Protein AF-A0A933Z924-F1 (afdb_monomer)

Sequence (298 aa):
MGTRSVAWTVVALCLSAGACGGSVNTLAGESAGTAGTGGASGAGAQAGQGNGGTAGVDGGKGGNAGTNNKDGGMAGTGGGALGGSGGVAGGSGGVAGTGGLAGSGGTPSDAAVKACASNKDCGIYAPHCDGNSGICVGCQTKADCSIYGAACDLVSGACVDCATNADCPVYTPHCDVVSHTCTMKCQSDLECALLQAVCDKAAGVCVECLSDNQCNGGFCSPTKKICVDCLSNADCPPDAPTCDPTSGVCAIQCVSNADCDPNTPHCDPVLGLCFECVANGDCGAKGFCQPDHTCGGG

Secondary structure (DSSP, 8-state):
---------------S--------------------------------------------------------------------------------------------S-----S-SSGGGS-TTS-EE-TTT--EE---SGGGGTTT-SEEETTTTEEES-SSGGGS-TTS-EEETTTTEEE---SSGGGGGGGT-EEETTTTEEES-SSGGGSSSSEE-TTT-SEES-SSGGGS-TTS-EE-TTT--EE---SSGGGS-TTS-EEETTTTEEES-SSGGGGGGG-EE-TTS-EE--

pLDDT: mean 71.29, std 23.94, range [31.56, 97.19]

Structure (mmCIF, N/CA/C/O backbone):
data_AF-A0A933Z924-F1
#
_entry.id   AF-A0A933Z924-F1
#
loop_
_atom_site.group_PDB
_atom_site.id
_atom_site.type_symbol
_atom_site.label_atom_id
_atom_site.label_alt_id
_atom_site.label_comp_id
_atom_site.label_asym_id
_atom_site.label_entity_id
_atom_site.label_seq_id
_atom_site.pdbx_PDB_ins_code
_atom_site.Cartn_x
_atom_site.Cartn_y
_atom_site.Cartn_z
_atom_site.occupancy
_atom_site.B_iso_or_equiv
_atom_site.auth_seq_id
_atom_site.auth_comp_id
_atom_site.auth_asym_id
_atom_site.auth_atom_id
_atom_site.pdbx_PDB_model_num
ATOM 1 N N . MET A 1 1 ? 41.625 -33.090 10.204 1.00 44.22 1 MET A N 1
ATOM 2 C CA . MET A 1 1 ? 40.539 -33.973 9.729 1.00 44.22 1 MET A CA 1
ATOM 3 C C . MET A 1 1 ? 39.579 -34.185 10.884 1.00 44.22 1 MET A C 1
ATOM 5 O O . MET A 1 1 ? 39.895 -34.924 11.801 1.00 44.22 1 MET A O 1
ATOM 9 N N . GLY A 1 2 ? 38.476 -33.440 10.900 1.00 39.88 2 GLY A N 1
ATOM 10 C CA . GLY A 1 2 ? 37.450 -33.522 11.936 1.00 39.88 2 GLY A CA 1
ATOM 11 C C . GLY A 1 2 ? 36.095 -33.384 11.265 1.00 39.88 2 GLY A C 1
ATOM 12 O O . GLY A 1 2 ? 35.633 -32.277 11.018 1.00 39.88 2 GLY A O 1
ATOM 13 N N . THR A 1 3 ? 35.509 -34.513 10.885 1.00 42.34 3 THR A N 1
ATOM 14 C CA . THR A 1 3 ? 34.170 -34.607 10.304 1.00 42.34 3 THR A CA 1
ATOM 15 C C . THR A 1 3 ? 33.138 -34.352 11.397 1.00 42.34 3 THR A C 1
ATOM 17 O O . THR A 1 3 ? 33.001 -35.160 12.316 1.00 42.34 3 THR A O 1
ATOM 20 N N . ARG A 1 4 ? 32.415 -33.232 11.313 1.00 43.22 4 ARG A N 1
ATOM 21 C CA . ARG A 1 4 ? 31.203 -32.993 12.103 1.00 43.22 4 ARG A CA 1
ATOM 22 C C . ARG A 1 4 ? 29.997 -33.043 11.173 1.00 43.22 4 ARG A C 1
ATOM 24 O O . ARG A 1 4 ? 29.890 -32.258 10.238 1.00 43.22 4 ARG A O 1
ATOM 31 N N . SER A 1 5 ? 29.159 -34.036 11.436 1.00 41.66 5 SER A N 1
ATOM 32 C CA . SER A 1 5 ? 27.942 -34.400 10.725 1.00 41.66 5 SER A CA 1
ATOM 33 C C . SER A 1 5 ? 26.951 -33.240 10.643 1.00 41.66 5 SER A C 1
ATOM 35 O O . SER A 1 5 ? 26.637 -32.613 11.654 1.00 41.66 5 SER A O 1
ATOM 37 N N . VAL A 1 6 ? 26.438 -32.986 9.440 1.00 42.19 6 VAL A N 1
ATOM 38 C CA . VAL A 1 6 ? 25.349 -32.038 9.183 1.00 42.19 6 VAL A CA 1
ATOM 39 C C . VAL A 1 6 ? 24.031 -32.780 9.402 1.00 42.19 6 VAL A C 1
ATOM 41 O O . VAL A 1 6 ? 23.673 -33.655 8.617 1.00 42.19 6 VAL A O 1
ATOM 44 N N . ALA A 1 7 ? 23.329 -32.465 10.488 1.00 40.09 7 ALA A N 1
ATOM 45 C CA . ALA A 1 7 ? 21.955 -32.901 10.698 1.00 40.09 7 ALA A CA 1
ATOM 46 C C . ALA A 1 7 ? 21.031 -32.001 9.863 1.00 40.09 7 ALA A C 1
ATOM 48 O O . ALA A 1 7 ? 20.856 -30.826 10.175 1.00 40.09 7 ALA A O 1
ATOM 49 N N . TRP A 1 8 ? 20.474 -32.543 8.781 1.00 35.25 8 TRP A N 1
ATOM 50 C CA . TRP A 1 8 ? 19.382 -31.910 8.046 1.00 35.25 8 TRP A CA 1
ATOM 51 C C . TRP A 1 8 ? 18.076 -32.176 8.795 1.00 35.25 8 TRP A C 1
ATOM 53 O O . TRP A 1 8 ? 17.513 -33.266 8.711 1.00 35.25 8 TRP A O 1
ATOM 63 N N . THR A 1 9 ? 17.594 -31.185 9.540 1.00 48.31 9 THR A N 1
ATOM 64 C CA . THR A 1 9 ? 16.205 -31.170 10.006 1.00 48.31 9 THR A CA 1
ATOM 65 C C . THR A 1 9 ? 15.332 -30.762 8.825 1.00 48.31 9 THR A C 1
ATOM 67 O O . THR A 1 9 ? 15.356 -29.611 8.396 1.00 48.31 9 THR A O 1
ATOM 70 N N . VAL A 1 10 ? 14.574 -31.713 8.279 1.00 44.38 10 VAL A N 1
ATOM 71 C CA . VAL A 1 10 ? 13.522 -31.437 7.296 1.00 44.38 10 VAL A CA 1
ATOM 72 C C . VAL A 1 10 ? 12.385 -30.723 8.028 1.00 44.38 10 VAL A C 1
ATOM 74 O O . VAL A 1 10 ? 11.640 -31.343 8.784 1.00 44.38 10 VAL A O 1
ATOM 77 N N . VAL A 1 11 ? 12.268 -29.410 7.836 1.00 46.47 11 VAL A N 1
ATOM 78 C CA . VAL A 1 11 ? 11.066 -28.657 8.205 1.00 46.47 11 VAL A CA 1
ATOM 79 C C . VAL A 1 11 ? 10.061 -28.849 7.074 1.00 46.47 11 VAL A C 1
ATOM 81 O O . VAL A 1 11 ? 10.262 -28.365 5.962 1.00 46.47 11 VAL A O 1
ATOM 84 N N . ALA A 1 12 ? 9.000 -29.605 7.343 1.00 43.56 12 ALA A N 1
ATOM 85 C CA . ALA A 1 12 ? 7.882 -29.758 6.426 1.00 43.56 12 ALA A CA 1
ATOM 86 C C . ALA A 1 12 ? 7.063 -28.455 6.394 1.00 43.56 12 ALA A C 1
ATOM 88 O O . ALA A 1 12 ? 6.411 -28.101 7.376 1.00 43.56 12 ALA A O 1
ATOM 89 N N . LEU A 1 13 ? 7.094 -27.751 5.261 1.00 40.06 13 LEU A N 1
ATOM 90 C CA . LEU A 1 13 ? 6.132 -26.701 4.932 1.00 40.06 13 LEU A CA 1
ATOM 91 C C . LEU A 1 13 ? 4.800 -27.368 4.549 1.00 40.06 13 LEU A C 1
ATOM 93 O O . LEU A 1 13 ? 4.709 -28.028 3.516 1.00 40.06 13 LEU A O 1
ATOM 97 N N . CYS A 1 14 ? 3.763 -27.183 5.364 1.00 37.66 14 CYS A N 1
ATOM 98 C CA . CYS A 1 14 ? 2.378 -27.353 4.927 1.00 37.66 14 CYS A CA 1
ATOM 99 C C . CYS A 1 14 ? 1.893 -26.016 4.354 1.00 37.66 14 CYS A C 1
ATOM 101 O O . CYS A 1 14 ? 1.621 -25.091 5.116 1.00 37.66 14 CYS A O 1
ATOM 103 N N . LEU A 1 15 ? 1.761 -25.920 3.029 1.00 44.97 15 LEU A N 1
ATOM 104 C CA . LEU A 1 15 ? 0.864 -24.950 2.403 1.00 44.97 15 LEU A CA 1
ATOM 105 C C . LEU A 1 15 ? -0.414 -25.660 1.944 1.00 44.97 15 LEU A C 1
ATOM 107 O O . LEU A 1 15 ? -0.364 -26.720 1.327 1.00 44.97 15 LEU A O 1
ATOM 111 N N . SER A 1 16 ? -1.535 -24.989 2.211 1.00 49.75 16 SER A N 1
ATOM 112 C CA . SER A 1 16 ? -2.889 -25.175 1.667 1.00 49.75 16 SER A CA 1
ATOM 113 C C . SER A 1 16 ? -3.685 -26.444 2.031 1.00 49.75 16 SER A C 1
ATOM 115 O O . SER A 1 16 ? -3.397 -27.557 1.614 1.00 49.75 16 SER A O 1
ATOM 117 N N . ALA A 1 17 ? -4.746 -26.182 2.803 1.00 51.12 17 ALA A N 1
ATOM 118 C CA . ALA A 1 17 ? -6.050 -26.842 2.904 1.00 51.12 17 ALA A CA 1
ATOM 119 C C . ALA A 1 17 ? -6.271 -28.187 2.176 1.00 51.12 17 ALA A C 1
ATOM 121 O O . ALA A 1 17 ? -6.407 -28.232 0.957 1.00 51.12 17 ALA A O 1
ATOM 122 N N . GLY A 1 18 ? -6.502 -29.248 2.962 1.00 47.16 18 GLY A N 1
ATOM 123 C CA . GLY A 1 18 ? -7.215 -30.444 2.498 1.00 47.16 18 GLY A CA 1
ATOM 124 C C . GLY A 1 18 ? -6.829 -31.744 3.207 1.00 47.16 18 GLY A C 1
ATOM 125 O O . GLY A 1 18 ? -6.051 -32.516 2.672 1.00 47.16 18 GLY A O 1
ATOM 126 N N . ALA A 1 19 ? -7.416 -31.995 4.383 1.00 42.09 19 ALA A N 1
ATOM 127 C CA . ALA A 1 19 ? -7.554 -33.303 5.045 1.00 42.09 19 ALA A CA 1
ATOM 128 C C . ALA A 1 19 ? -6.292 -34.185 5.235 1.00 42.09 19 ALA A C 1
ATOM 130 O O . ALA A 1 19 ? -5.962 -35.043 4.421 1.00 42.09 19 ALA A O 1
ATOM 131 N N . CYS A 1 20 ? -5.691 -34.115 6.427 1.00 38.16 20 CYS A N 1
ATOM 132 C CA . CYS A 1 20 ? -4.778 -35.145 6.932 1.00 38.16 20 CYS A CA 1
ATOM 133 C C . CYS A 1 20 ? -5.589 -36.323 7.512 1.00 38.16 20 CYS A C 1
ATOM 135 O O . CYS A 1 20 ? -5.774 -36.423 8.723 1.00 38.16 20 CYS A O 1
ATOM 137 N N . GLY A 1 21 ? -6.112 -37.200 6.655 1.00 41.78 21 GLY A N 1
ATOM 138 C CA . GLY A 1 21 ? -6.630 -38.512 7.046 1.00 41.78 21 GLY A CA 1
ATOM 139 C C . GLY A 1 21 ? -5.590 -39.579 6.727 1.00 41.78 21 GLY A C 1
ATOM 140 O O . GLY A 1 21 ? -5.385 -39.909 5.564 1.00 41.78 21 GLY A O 1
ATOM 141 N N . GLY A 1 22 ? -4.894 -40.091 7.741 1.00 40.22 22 GLY A N 1
ATOM 142 C CA . GLY A 1 22 ? -3.947 -41.186 7.553 1.00 40.22 22 GLY A CA 1
ATOM 143 C C . GLY A 1 22 ? -4.651 -42.483 7.159 1.00 40.22 22 GLY A C 1
ATOM 144 O O . GLY A 1 22 ? -5.708 -42.799 7.698 1.00 40.22 22 GLY A O 1
ATOM 145 N N . SER A 1 23 ? -4.032 -43.258 6.268 1.00 37.84 23 SER A N 1
ATOM 146 C CA . SER A 1 23 ? -4.031 -44.725 6.304 1.00 37.84 23 SER A CA 1
ATOM 147 C C . SER A 1 23 ? -2.959 -45.266 5.363 1.00 37.84 23 SER A C 1
ATOM 149 O O . SER A 1 23 ? -3.035 -45.150 4.145 1.00 37.84 23 SER A O 1
ATOM 151 N N . VAL A 1 24 ? -1.951 -45.875 5.976 1.00 43.59 24 VAL A N 1
ATOM 152 C CA . VAL A 1 24 ? -1.057 -46.846 5.355 1.00 43.59 24 VAL A CA 1
ATOM 153 C C . VAL A 1 24 ? -1.872 -48.062 4.896 1.00 43.59 24 VAL A C 1
ATOM 155 O O . VAL A 1 24 ? -2.534 -48.676 5.726 1.00 43.59 24 VAL A O 1
ATOM 158 N N . ASN A 1 25 ? -1.820 -48.445 3.613 1.00 35.22 25 ASN A N 1
ATOM 159 C CA . ASN A 1 25 ? -1.937 -49.858 3.227 1.00 35.22 25 ASN A CA 1
ATOM 160 C C . ASN A 1 25 ? -1.442 -50.137 1.790 1.00 35.22 25 ASN A C 1
ATOM 162 O O . ASN A 1 25 ? -2.045 -49.716 0.812 1.00 35.22 25 ASN A O 1
ATOM 166 N N . THR A 1 26 ? -0.309 -50.834 1.731 1.00 33.34 26 THR A N 1
ATOM 167 C CA . THR A 1 26 ? -0.011 -52.075 0.992 1.00 33.34 26 THR A CA 1
ATOM 168 C C . THR A 1 26 ? -0.495 -52.280 -0.455 1.00 33.34 26 THR A C 1
ATOM 170 O O . THR A 1 26 ? -1.679 -52.282 -0.769 1.00 33.34 26 THR A O 1
ATOM 173 N N . LEU A 1 27 ? 0.490 -52.598 -1.301 1.00 36.03 27 LEU A N 1
ATOM 174 C CA . LEU A 1 27 ? 0.399 -53.126 -2.663 1.00 36.03 27 LEU A CA 1
ATOM 175 C C . LEU A 1 27 ? -0.296 -54.504 -2.731 1.00 36.03 27 LEU A C 1
ATOM 177 O O . LEU A 1 27 ? 0.176 -55.454 -2.111 1.00 36.03 27 LEU A O 1
ATOM 181 N N . ALA A 1 28 ? -1.339 -54.611 -3.557 1.00 36.56 28 ALA A N 1
ATOM 182 C CA . ALA A 1 28 ? -1.780 -55.773 -4.353 1.00 36.56 28 ALA A CA 1
ATOM 183 C C . ALA A 1 28 ? -2.909 -55.240 -5.268 1.00 36.56 28 ALA A C 1
ATOM 185 O O . ALA A 1 28 ? -3.765 -54.504 -4.795 1.00 36.56 28 ALA A O 1
ATOM 186 N N . GLY A 1 29 ? -2.922 -55.398 -6.590 1.00 31.56 29 GLY A N 1
ATOM 187 C CA . GLY A 1 29 ? -2.875 -56.656 -7.327 1.00 31.56 29 GLY A CA 1
ATOM 188 C C . GLY A 1 29 ? -4.261 -56.901 -7.946 1.00 31.56 29 GLY A C 1
ATOM 189 O O . GLY A 1 29 ? -5.166 -57.313 -7.238 1.00 31.56 29 GLY A O 1
ATOM 190 N N . GLU A 1 30 ? -4.392 -56.574 -9.237 1.00 34.00 30 GLU A N 1
ATOM 191 C CA . GLU A 1 30 ? -5.314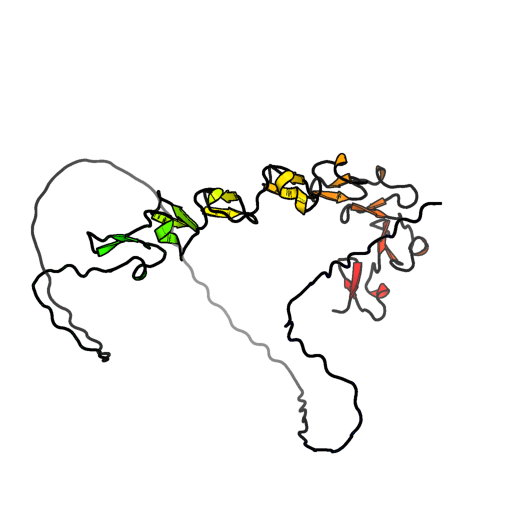 -57.122 -10.256 1.00 34.00 30 GLU A CA 1
ATOM 192 C C . GLU A 1 30 ? -6.811 -57.324 -9.929 1.00 34.00 30 GLU A C 1
ATOM 194 O O . GLU A 1 30 ? -7.183 -58.197 -9.153 1.00 34.00 30 GLU A O 1
ATOM 199 N N . SER A 1 31 ? -7.701 -56.655 -10.678 1.00 35.75 31 SER A N 1
ATOM 200 C CA . SER A 1 31 ? -8.678 -57.327 -11.569 1.00 35.75 31 SER A CA 1
ATOM 201 C C . SER A 1 31 ? -9.568 -56.327 -12.323 1.00 35.75 31 SER A C 1
ATOM 203 O O . SER A 1 31 ? -10.125 -55.387 -11.765 1.00 35.75 31 SER A O 1
ATOM 205 N N . ALA A 1 32 ? -9.670 -56.554 -13.633 1.00 37.19 32 ALA A N 1
ATOM 206 C CA . ALA A 1 32 ? -10.544 -55.867 -14.573 1.00 37.19 32 ALA A CA 1
ATOM 207 C C . ALA A 1 32 ? -11.889 -56.604 -14.724 1.00 37.19 32 ALA A C 1
ATOM 209 O O . ALA A 1 32 ? -11.947 -57.827 -14.603 1.00 37.19 32 ALA A O 1
ATOM 210 N N . GLY A 1 33 ? -12.939 -55.857 -15.081 1.00 32.66 33 GLY A N 1
ATOM 211 C CA . GLY A 1 33 ? -14.279 -56.348 -15.443 1.00 32.66 33 GLY A CA 1
ATOM 212 C C . GLY A 1 33 ? -15.361 -55.609 -14.645 1.00 32.66 33 GLY A C 1
ATOM 213 O O . GLY A 1 33 ? -15.216 -55.445 -13.446 1.00 32.66 33 GLY A O 1
ATOM 214 N N . THR A 1 34 ? -16.452 -55.081 -15.195 1.00 37.47 34 THR A N 1
ATOM 215 C CA . THR A 1 34 ? -17.103 -55.235 -16.503 1.00 37.47 34 THR A CA 1
ATOM 216 C C . THR A 1 34 ? -17.973 -54.009 -16.801 1.00 37.47 34 THR A C 1
ATOM 218 O O . THR A 1 34 ? -18.361 -53.266 -15.903 1.00 37.47 34 THR A O 1
ATOM 221 N N . ALA A 1 35 ? -18.282 -53.846 -18.086 1.00 34.53 35 ALA A N 1
ATOM 222 C CA . ALA A 1 35 ? -19.100 -52.815 -18.708 1.00 34.53 35 ALA A CA 1
ATOM 223 C C . ALA A 1 35 ? -20.510 -52.620 -18.113 1.00 34.53 35 ALA A C 1
ATOM 225 O O . ALA A 1 35 ? -21.185 -53.578 -17.743 1.00 34.53 35 ALA A O 1
ATOM 226 N N . GLY A 1 36 ? -20.983 -51.371 -18.159 1.00 35.81 36 GLY A N 1
ATOM 227 C CA . GLY A 1 36 ? -22.385 -50.986 -18.011 1.00 35.81 36 GLY A CA 1
ATOM 228 C C . GLY A 1 36 ? -22.689 -49.795 -18.921 1.00 35.81 36 GLY A C 1
ATOM 229 O O . GLY A 1 36 ? -22.132 -48.716 -18.750 1.00 35.81 36 GLY A O 1
ATOM 230 N N . THR A 1 37 ? -23.516 -50.025 -19.936 1.00 38.97 37 THR A N 1
ATOM 231 C CA . THR A 1 37 ? -23.906 -49.095 -21.005 1.00 38.97 37 THR A CA 1
ATOM 232 C C . THR A 1 37 ? -25.100 -48.213 -20.625 1.00 38.97 37 THR A C 1
ATOM 234 O O . THR A 1 37 ? -26.090 -48.722 -20.108 1.00 38.97 37 THR A O 1
ATOM 237 N N . GLY A 1 38 ? -25.057 -46.937 -21.020 1.00 37.06 38 GLY A N 1
ATOM 238 C CA . GLY A 1 38 ? -26.204 -46.021 -21.147 1.00 37.06 38 GLY A CA 1
ATOM 239 C C . GLY A 1 38 ? -25.692 -44.576 -21.230 1.00 37.06 38 GLY A C 1
ATOM 240 O O . GLY A 1 38 ? -24.983 -44.149 -20.336 1.00 37.06 38 GLY A O 1
ATOM 241 N N . GLY A 1 39 ? -25.888 -43.758 -22.265 1.00 33.72 39 GLY A N 1
ATOM 242 C CA . GLY A 1 39 ? -26.877 -43.756 -23.336 1.00 33.72 39 GLY A CA 1
ATOM 243 C C . GLY A 1 39 ? -27.828 -42.570 -23.148 1.00 33.72 39 GLY A C 1
ATOM 244 O O . GLY A 1 39 ? -28.904 -42.763 -22.600 1.00 33.72 39 GLY A O 1
ATOM 245 N N . ALA A 1 40 ? -27.446 -41.364 -23.591 1.00 41.56 40 ALA A N 1
ATOM 246 C CA . ALA A 1 40 ? -28.383 -40.282 -23.919 1.00 41.56 40 ALA A CA 1
ATOM 247 C C . ALA A 1 40 ? -27.728 -39.266 -24.870 1.00 41.56 40 ALA A C 1
ATOM 249 O O . ALA A 1 40 ? -26.723 -38.633 -24.551 1.00 41.56 40 ALA A O 1
ATOM 250 N N . SER A 1 41 ? -28.311 -39.172 -26.060 1.00 40.81 41 SER A N 1
ATOM 251 C CA . SER A 1 41 ? -27.888 -38.380 -27.210 1.00 40.81 41 SER A CA 1
ATOM 252 C C . SER A 1 41 ? -28.260 -36.902 -27.064 1.00 40.81 41 SER A C 1
ATOM 254 O O . SER A 1 41 ? -29.384 -36.580 -26.686 1.00 40.81 41 SER A O 1
ATOM 256 N N . GLY A 1 42 ? -27.343 -36.009 -27.445 1.00 35.78 42 GLY A N 1
ATOM 257 C CA . GLY A 1 42 ? -27.635 -34.603 -27.719 1.00 35.78 42 GLY A CA 1
ATOM 258 C C . GLY A 1 42 ? -28.153 -34.429 -29.148 1.00 35.78 42 GLY A C 1
ATOM 259 O O . GLY A 1 42 ? -27.526 -34.898 -30.096 1.00 35.78 42 GLY A O 1
ATOM 260 N N . ALA A 1 43 ? -29.292 -33.757 -29.300 1.00 41.84 43 ALA A N 1
ATOM 261 C CA . ALA A 1 43 ? -29.804 -33.293 -30.583 1.00 41.84 43 ALA A CA 1
ATOM 262 C C . ALA A 1 43 ? -29.710 -31.765 -30.625 1.00 41.84 43 ALA A C 1
ATOM 264 O O . ALA A 1 43 ? -30.328 -31.072 -29.818 1.00 41.84 43 ALA A O 1
ATOM 265 N N . GLY A 1 44 ? -28.907 -31.259 -31.561 1.00 35.28 44 GLY A N 1
ATOM 266 C CA . GLY A 1 44 ? -28.909 -29.858 -31.953 1.00 35.28 44 GLY A CA 1
ATOM 267 C C . GLY A 1 44 ? -30.117 -29.532 -32.830 1.00 35.28 44 GLY A C 1
ATOM 268 O O . GLY A 1 44 ? -30.624 -30.387 -33.556 1.00 35.28 44 GLY A O 1
ATOM 269 N N . ALA A 1 45 ? -30.543 -28.273 -32.790 1.00 39.41 45 ALA A N 1
ATOM 270 C CA . ALA A 1 45 ? -31.445 -27.698 -33.775 1.00 39.41 45 ALA A CA 1
ATOM 271 C C . ALA A 1 45 ? -30.969 -26.282 -34.121 1.00 39.41 45 ALA A C 1
ATOM 273 O O . ALA A 1 45 ? -30.873 -25.410 -33.260 1.00 39.41 45 ALA A O 1
ATOM 274 N N . GLN A 1 46 ? -30.641 -26.095 -35.399 1.00 41.62 46 GLN A N 1
ATOM 275 C CA . GLN A 1 46 ? -30.422 -24.810 -36.056 1.00 41.62 46 GLN A CA 1
ATOM 276 C C . GLN A 1 46 ? -31.766 -24.150 -36.405 1.00 41.62 46 GLN A C 1
ATOM 278 O O . GLN A 1 46 ? -32.677 -24.833 -36.864 1.00 41.62 46 GLN A O 1
ATOM 283 N N . ALA A 1 47 ? -31.825 -22.820 -36.316 1.00 38.56 47 ALA A N 1
ATOM 284 C CA . ALA A 1 47 ? -32.588 -21.906 -37.182 1.00 38.56 47 ALA A CA 1
ATOM 285 C C . ALA A 1 47 ? -32.053 -20.482 -36.893 1.00 38.56 47 ALA A C 1
ATOM 287 O O . ALA A 1 47 ? -31.852 -20.150 -35.734 1.00 38.56 47 ALA A O 1
ATOM 288 N N . GLY A 1 48 ? -31.707 -19.586 -37.819 1.00 36.03 48 GLY A N 1
ATOM 289 C CA . GLY A 1 48 ? -32.015 -19.487 -39.239 1.00 36.03 48 GLY A CA 1
ATOM 290 C C . GLY A 1 48 ? -32.994 -18.334 -39.506 1.00 36.03 48 GLY A C 1
ATOM 291 O O . GLY A 1 48 ? -34.188 -18.579 -39.460 1.00 36.03 48 GLY A O 1
ATOM 292 N N . GLN A 1 49 ? -32.451 -17.153 -39.875 1.00 40.06 49 GLN A N 1
ATOM 293 C CA . GLN A 1 49 ? -33.085 -16.024 -40.614 1.00 40.06 49 GLN A CA 1
ATOM 294 C C . GLN A 1 49 ? -34.144 -15.197 -39.835 1.00 40.06 49 GLN A C 1
ATOM 296 O O . GLN A 1 49 ? -34.882 -15.744 -39.035 1.00 40.06 49 GLN A O 1
ATOM 301 N N . GLY A 1 50 ? -34.338 -13.880 -39.979 1.00 34.88 50 GLY A N 1
ATOM 302 C CA . GLY A 1 50 ? -33.812 -12.820 -40.844 1.00 34.88 50 GLY A CA 1
ATOM 303 C C . GLY A 1 50 ? -34.799 -11.621 -40.851 1.00 34.88 50 GLY A C 1
ATOM 304 O O . GLY A 1 50 ? -36.001 -11.829 -40.747 1.00 34.88 50 GLY A O 1
ATOM 305 N N . ASN A 1 51 ? -34.263 -10.402 -41.025 1.00 39.81 51 ASN A N 1
ATOM 306 C CA . ASN A 1 51 ? -34.867 -9.136 -41.511 1.00 39.81 51 ASN A CA 1
ATOM 307 C C . ASN A 1 51 ? -35.883 -8.301 -40.683 1.00 39.81 51 ASN A C 1
ATOM 309 O O . ASN A 1 51 ? -37.039 -8.663 -40.526 1.00 39.81 51 ASN A O 1
ATOM 313 N N . GLY A 1 52 ? -35.460 -7.063 -40.362 1.00 35.91 52 GLY A N 1
ATOM 314 C CA . GLY A 1 52 ? -35.925 -5.819 -41.015 1.00 35.91 52 GLY A CA 1
ATOM 315 C C . GLY A 1 52 ? -37.277 -5.198 -40.617 1.00 35.91 52 GLY A C 1
ATOM 316 O O . GLY A 1 52 ? -38.327 -5.750 -40.917 1.00 35.91 52 GLY A O 1
ATOM 317 N N . GLY A 1 53 ? -37.253 -3.960 -40.096 1.00 35.50 53 GLY A N 1
ATOM 318 C CA . GLY A 1 53 ? -38.435 -3.085 -40.037 1.00 35.50 53 GLY A CA 1
ATOM 319 C C . GLY A 1 53 ? -38.238 -1.792 -39.232 1.00 35.50 53 GLY A C 1
ATOM 320 O O . GLY A 1 53 ? -38.078 -1.832 -38.018 1.00 35.50 53 GLY A O 1
ATOM 321 N N . THR A 1 54 ? -38.268 -0.645 -39.915 1.00 46.19 54 THR A N 1
ATOM 322 C CA . THR A 1 54 ? -38.240 0.731 -39.379 1.00 46.19 54 THR A CA 1
ATOM 323 C C . THR A 1 54 ? -39.651 1.313 -39.205 1.00 46.19 54 THR A C 1
ATOM 325 O O . THR A 1 54 ? -40.435 1.232 -40.146 1.00 46.19 54 THR A O 1
ATOM 328 N N . ALA A 1 55 ? -39.928 1.972 -38.073 1.00 38.44 55 ALA A N 1
ATOM 329 C CA . ALA A 1 55 ? -40.907 3.061 -37.835 1.00 38.44 55 ALA A CA 1
ATOM 330 C C . ALA A 1 55 ? -40.758 3.454 -36.342 1.00 38.44 55 ALA A C 1
ATOM 332 O O . ALA A 1 55 ? -40.618 2.563 -35.516 1.00 38.44 55 ALA A O 1
ATOM 333 N N . GLY A 1 56 ? -40.668 4.700 -35.870 1.00 34.16 56 GLY A N 1
ATOM 334 C CA . GLY A 1 56 ? -41.297 5.949 -36.289 1.00 34.16 56 GLY A CA 1
ATOM 335 C C . GLY A 1 56 ? -42.317 6.352 -35.212 1.00 34.16 56 GLY A C 1
ATOM 336 O O . GLY A 1 56 ? -43.418 5.819 -35.234 1.00 34.16 56 GLY A O 1
ATOM 337 N N . VAL A 1 57 ? -41.963 7.254 -34.281 1.00 43.12 57 VAL A N 1
ATOM 338 C CA . VAL A 1 57 ? -42.925 7.976 -33.418 1.00 43.12 57 VAL A CA 1
ATOM 339 C C . VAL A 1 57 ? -42.453 9.414 -33.136 1.00 43.12 57 VAL A C 1
ATOM 341 O O . VAL A 1 57 ? -41.372 9.631 -32.588 1.00 43.12 57 VAL A O 1
ATOM 344 N N . ASP A 1 5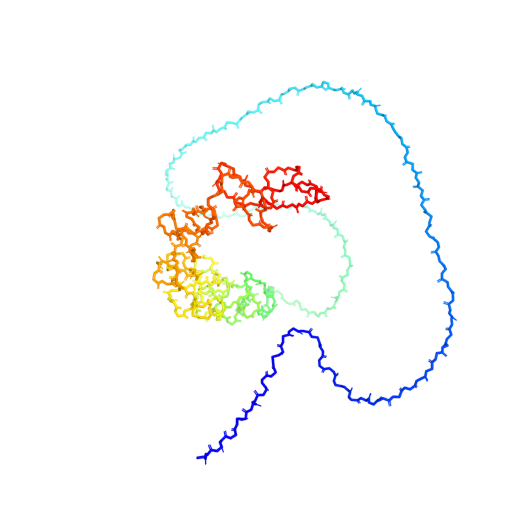8 ? -43.286 10.386 -33.523 1.00 41.22 58 ASP A N 1
ATOM 345 C CA . ASP A 1 58 ? -43.366 11.753 -32.974 1.00 41.22 58 ASP A CA 1
ATOM 346 C C . ASP A 1 58 ? -43.626 11.674 -31.447 1.00 41.22 58 ASP A C 1
ATOM 348 O O . ASP A 1 58 ? -44.225 10.710 -30.980 1.00 41.22 58 ASP A O 1
ATOM 352 N N . GLY A 1 59 ? -43.188 12.560 -30.546 1.00 37.66 59 GLY A N 1
ATOM 353 C CA . GLY A 1 59 ? -43.270 14.020 -30.520 1.00 37.66 59 GLY A CA 1
ATOM 354 C C . GLY A 1 59 ? -44.086 14.439 -29.277 1.00 37.66 59 GLY A C 1
ATOM 355 O O . GLY A 1 59 ? -45.241 14.049 -29.144 1.00 37.66 59 GLY A O 1
ATOM 356 N N . GLY A 1 60 ? -43.515 15.225 -28.351 1.00 37.69 60 GLY A N 1
ATOM 357 C CA . GLY A 1 60 ? -44.261 15.766 -27.200 1.00 37.69 60 GLY A CA 1
ATOM 358 C C . GLY A 1 60 ? -43.417 16.554 -26.187 1.00 37.69 60 GLY A C 1
ATOM 359 O O . GLY A 1 60 ? -42.632 15.974 -25.447 1.00 37.69 60 GLY A O 1
ATOM 360 N N . LYS A 1 61 ? -43.587 17.885 -26.162 1.00 42.69 61 LYS A N 1
ATOM 361 C CA . LYS A 1 61 ? -42.969 18.862 -25.239 1.00 42.69 61 LYS A CA 1
ATOM 362 C C . LYS A 1 61 ? -43.832 19.128 -23.990 1.00 42.69 61 LYS A C 1
ATOM 364 O O . LYS A 1 61 ? -45.053 19.097 -24.081 1.00 42.69 61 LYS A O 1
ATOM 369 N N . GLY A 1 62 ? -43.178 19.598 -22.918 1.00 36.56 62 GLY A N 1
ATOM 370 C CA . GLY A 1 62 ? -43.731 20.394 -21.798 1.00 36.56 62 GLY A CA 1
ATOM 371 C C . GLY A 1 62 ? -43.047 20.012 -20.474 1.00 36.56 62 GLY A C 1
ATOM 372 O O . GLY A 1 62 ? -42.916 18.830 -20.212 1.00 36.56 62 GLY A O 1
ATOM 373 N N . GLY A 1 63 ? -42.525 20.874 -19.596 1.00 39.72 63 GLY A N 1
ATOM 374 C CA . GLY A 1 63 ? -42.631 22.322 -19.406 1.00 39.72 63 GLY A CA 1
ATOM 375 C C . GLY A 1 63 ? -42.909 22.625 -17.918 1.00 39.72 63 GLY A C 1
ATOM 376 O O . GLY A 1 63 ? -43.861 22.080 -17.377 1.00 39.72 63 GLY A O 1
ATOM 377 N N . ASN A 1 64 ? -42.112 23.533 -17.330 1.00 45.75 64 ASN A N 1
ATOM 378 C CA . ASN A 1 64 ? -42.171 24.187 -15.996 1.00 45.75 64 ASN A CA 1
ATOM 379 C C . ASN A 1 64 ? -41.599 23.417 -14.782 1.00 45.75 64 ASN A C 1
ATOM 381 O O . ASN A 1 64 ? -41.970 22.278 -14.548 1.00 45.75 64 ASN A O 1
ATOM 385 N N . ALA A 1 65 ? -40.614 23.907 -14.010 1.00 40.81 65 ALA A N 1
ATOM 386 C CA . ALA A 1 65 ? -40.283 25.224 -13.409 1.00 40.81 65 ALA A CA 1
ATOM 387 C C . ALA A 1 65 ? -40.916 25.460 -12.017 1.00 40.81 65 ALA A C 1
ATOM 389 O O . ALA A 1 65 ? -42.129 25.375 -11.863 1.00 40.81 65 ALA A O 1
ATOM 390 N N . GLY A 1 66 ? -40.068 25.813 -11.037 1.00 40.69 66 GLY A N 1
ATOM 391 C CA . GLY A 1 66 ? -40.418 26.234 -9.667 1.00 40.69 66 GLY A CA 1
ATOM 392 C C . GLY A 1 66 ? -39.205 26.112 -8.723 1.00 40.69 66 GLY A C 1
ATOM 393 O O . GLY A 1 66 ? -38.994 25.055 -8.149 1.00 40.69 66 GLY A O 1
ATOM 394 N N . THR A 1 67 ? -38.188 26.975 -8.829 1.00 43.59 67 THR A N 1
ATOM 395 C CA . THR A 1 67 ? -37.947 28.245 -8.094 1.00 43.59 67 THR A CA 1
ATOM 396 C C . THR A 1 67 ? -37.571 28.104 -6.613 1.00 43.59 67 THR A C 1
ATOM 398 O O . THR A 1 67 ? -38.395 27.777 -5.766 1.00 43.59 67 THR A O 1
ATOM 401 N N . ASN A 1 68 ? -36.319 28.476 -6.337 1.00 49.59 68 ASN A N 1
ATOM 402 C CA . ASN A 1 68 ? -35.741 28.832 -5.040 1.00 49.59 68 ASN A CA 1
ATOM 403 C C . ASN A 1 68 ? -36.384 30.116 -4.480 1.00 49.59 68 ASN A C 1
ATOM 405 O O . ASN A 1 68 ? -36.666 31.006 -5.279 1.00 49.59 68 ASN A O 1
ATOM 409 N N . ASN A 1 69 ? -36.448 30.295 -3.151 1.00 45.19 69 ASN A N 1
ATOM 410 C CA . ASN A 1 69 ? -35.945 31.528 -2.526 1.00 45.19 69 ASN A CA 1
ATOM 411 C C . ASN A 1 69 ? -35.736 31.411 -1.005 1.00 45.19 69 ASN A C 1
ATOM 413 O O . ASN A 1 69 ? -36.362 30.596 -0.332 1.00 45.19 69 ASN A O 1
ATOM 417 N N . LYS A 1 70 ? -34.825 32.257 -0.519 1.00 44.84 70 LYS A N 1
ATOM 418 C CA . LYS A 1 70 ? -34.315 32.397 0.844 1.00 44.84 70 LYS A CA 1
ATOM 419 C C . LYS A 1 70 ? -35.070 33.456 1.678 1.00 44.84 70 LYS A C 1
ATOM 421 O O . LYS A 1 70 ? -35.845 34.238 1.135 1.00 44.84 70 LYS A O 1
ATOM 426 N N . ASP A 1 71 ? -34.659 33.506 2.950 1.00 39.34 71 ASP A N 1
ATOM 427 C CA . ASP A 1 71 ? -34.447 34.681 3.824 1.00 39.34 71 ASP A CA 1
ATOM 428 C C . ASP A 1 71 ? -35.454 35.005 4.947 1.00 39.34 71 ASP A C 1
ATOM 430 O O . ASP A 1 71 ? -36.654 35.131 4.736 1.00 39.34 71 ASP A O 1
ATOM 434 N N . GLY A 1 72 ? -34.856 35.261 6.129 1.00 36.47 72 GLY A N 1
ATOM 435 C CA . GLY A 1 72 ? -35.351 36.077 7.255 1.00 36.47 72 GLY A CA 1
ATOM 436 C C . GLY A 1 72 ? -36.268 35.340 8.240 1.00 36.47 72 GLY A C 1
ATOM 437 O O . GLY A 1 72 ? -37.315 34.857 7.853 1.00 36.47 72 GLY A O 1
ATOM 438 N N . GLY A 1 73 ? -35.987 35.173 9.536 1.00 32.53 73 GLY A N 1
ATOM 439 C CA . GLY A 1 73 ? -35.236 36.001 10.477 1.00 32.53 73 GLY A CA 1
ATOM 440 C C . GLY A 1 73 ? -36.206 36.829 11.329 1.00 32.53 73 GLY A C 1
ATOM 441 O O . GLY A 1 73 ? -36.775 37.770 10.796 1.00 32.53 73 GLY A O 1
ATOM 442 N N . MET A 1 74 ? -36.381 36.496 12.620 1.00 42.75 74 MET A N 1
ATOM 443 C CA . MET A 1 74 ? -36.367 37.428 13.770 1.00 42.75 74 MET A CA 1
ATOM 444 C C . MET A 1 74 ? -36.785 36.774 15.099 1.00 42.75 74 MET A C 1
ATOM 446 O O . MET A 1 74 ? -37.573 35.839 15.164 1.00 42.75 74 MET A O 1
ATOM 450 N N . ALA A 1 75 ? -36.158 37.316 16.142 1.00 36.91 75 ALA A N 1
ATOM 451 C CA . ALA A 1 75 ? -36.199 37.010 17.563 1.00 36.91 75 ALA A CA 1
ATOM 452 C C . ALA A 1 75 ? -37.576 37.136 18.244 1.00 36.91 75 ALA A C 1
ATOM 454 O O . ALA A 1 75 ? -38.449 37.848 17.760 1.00 36.91 75 ALA A O 1
ATOM 455 N N . GLY A 1 76 ? -37.675 36.595 19.468 1.00 35.09 76 GLY A N 1
ATOM 456 C CA . GLY A 1 76 ? -38.507 37.211 20.511 1.00 35.09 76 GLY A CA 1
ATOM 457 C C . GLY A 1 76 ? -39.221 36.265 21.478 1.00 35.09 76 GLY A C 1
ATOM 458 O O . GLY A 1 76 ? -40.332 35.844 21.207 1.00 35.09 76 GLY A O 1
ATOM 459 N N . THR A 1 77 ? -38.582 36.027 22.629 1.00 37.91 77 THR A N 1
ATOM 460 C CA . THR A 1 77 ? -39.141 36.026 24.003 1.00 37.91 77 THR A CA 1
ATOM 461 C C . THR A 1 77 ? -40.486 35.354 24.334 1.00 37.91 77 THR A C 1
ATOM 463 O O . THR A 1 77 ? -41.534 35.773 23.862 1.00 37.91 77 THR A O 1
ATOM 466 N N . GLY A 1 78 ? -40.463 34.553 25.410 1.00 34.44 78 GLY A N 1
ATOM 467 C CA . GLY A 1 78 ? -41.402 34.756 26.524 1.00 34.44 78 GLY A CA 1
ATOM 468 C C . GLY A 1 78 ? -42.414 33.642 26.805 1.00 34.44 78 GLY A C 1
ATOM 469 O O . GLY A 1 78 ? -43.426 33.535 26.135 1.00 34.44 78 GLY A O 1
ATOM 470 N N . GLY A 1 79 ? -42.106 32.880 27.860 1.00 34.47 79 GLY A N 1
ATOM 471 C CA . GLY A 1 79 ? -42.968 32.307 28.908 1.00 34.47 79 GLY A CA 1
ATOM 472 C C . GLY A 1 79 ? -44.481 32.121 28.724 1.00 34.47 79 GLY A C 1
ATOM 473 O O . GLY A 1 79 ? -45.204 33.032 28.347 1.00 34.47 79 GLY A O 1
ATOM 474 N N . GLY A 1 80 ? -44.977 30.989 29.234 1.00 34.50 80 GLY A N 1
ATOM 475 C CA . GLY A 1 80 ? -46.372 30.862 29.664 1.00 34.50 80 GLY A CA 1
ATOM 476 C C . GLY A 1 80 ? -46.886 29.429 29.653 1.00 34.50 80 GLY A C 1
ATOM 477 O O . GLY A 1 80 ? -47.012 28.825 28.600 1.00 34.50 80 GLY A O 1
ATOM 478 N N . ALA A 1 81 ? -47.159 28.901 30.843 1.00 39.81 81 ALA A N 1
ATOM 479 C CA . ALA A 1 81 ? -47.726 27.584 31.106 1.00 39.81 81 ALA A CA 1
ATOM 480 C C . ALA A 1 81 ? -49.234 27.484 30.766 1.00 39.81 81 ALA A C 1
ATOM 482 O O . ALA A 1 81 ? -49.842 28.464 30.342 1.00 39.81 81 ALA A O 1
ATOM 483 N N . LEU A 1 82 ? -49.817 26.324 31.128 1.00 41.78 82 LEU A N 1
ATOM 484 C CA . LEU A 1 82 ? -51.228 25.878 31.062 1.00 41.78 82 LEU A CA 1
ATOM 485 C C . LEU A 1 82 ? -51.547 25.192 29.713 1.00 41.78 82 LEU A C 1
ATOM 487 O O . LEU A 1 82 ? -51.384 25.790 28.665 1.00 41.78 82 LEU A O 1
ATOM 491 N N . GLY A 1 83 ? -51.921 23.914 29.610 1.00 34.97 83 GLY A N 1
ATOM 492 C CA . GLY A 1 83 ? -52.777 23.096 30.466 1.00 34.97 83 GLY A CA 1
ATOM 493 C C . GLY A 1 83 ? -54.118 22.893 29.745 1.00 34.97 83 GLY A C 1
ATOM 494 O O . GLY A 1 83 ? -54.814 23.873 29.514 1.00 34.97 83 GLY A O 1
ATOM 495 N N . GLY A 1 84 ? -54.492 21.650 29.408 1.00 35.59 84 GLY A N 1
ATOM 496 C CA . GLY A 1 84 ? -55.882 21.316 29.051 1.00 35.59 84 GLY A CA 1
ATOM 497 C C . GLY A 1 84 ? -56.105 20.471 27.791 1.00 35.59 84 GLY A C 1
ATOM 498 O O . GLY A 1 84 ? -56.107 20.967 26.674 1.00 35.59 84 GLY A O 1
ATOM 499 N N . SER A 1 85 ? -56.358 19.192 28.051 1.00 49.50 85 SER A N 1
ATOM 500 C CA . SER A 1 85 ? -57.111 18.150 27.339 1.00 49.50 85 SER A CA 1
ATOM 501 C C . SER A 1 85 ? -58.035 18.534 26.168 1.00 49.50 85 SER A C 1
ATOM 503 O O . SER A 1 85 ? -58.870 19.427 26.280 1.00 49.50 85 SER A O 1
ATOM 505 N N . GLY A 1 86 ? -58.036 17.690 25.130 1.00 39.78 86 GLY A N 1
ATOM 506 C CA . GLY A 1 86 ? -59.112 17.592 24.138 1.00 39.78 86 GLY A CA 1
ATOM 507 C C . GLY A 1 86 ? -58.970 16.320 23.301 1.00 39.78 86 GLY A C 1
ATOM 508 O O . GLY A 1 86 ? -58.096 16.239 22.445 1.00 39.78 86 GLY A O 1
ATOM 509 N N . GLY A 1 87 ? -59.783 15.304 23.596 1.00 39.00 87 GLY A N 1
ATOM 510 C CA . GLY A 1 87 ? -59.789 14.029 22.882 1.00 39.00 87 GLY A CA 1
ATOM 511 C C . GLY A 1 87 ? -60.494 14.094 21.528 1.00 39.00 87 GLY A C 1
ATOM 512 O O . GLY A 1 87 ? -61.384 14.915 21.319 1.00 39.00 87 GLY A O 1
ATOM 513 N N . VAL A 1 88 ? -60.150 13.154 20.648 1.00 48.16 88 VAL A N 1
ATOM 514 C CA . VAL A 1 88 ? -61.017 12.707 19.555 1.00 48.16 88 VAL A CA 1
ATOM 515 C C . VAL A 1 88 ? -60.999 11.184 19.493 1.00 48.16 88 VAL A C 1
ATOM 517 O O . VAL A 1 88 ? -59.952 10.542 19.526 1.00 48.16 88 VAL A O 1
ATOM 520 N N . ALA A 1 89 ? -62.202 10.626 19.467 1.00 41.91 89 ALA A N 1
ATOM 521 C CA . ALA A 1 89 ? -62.485 9.220 19.270 1.00 41.91 89 ALA A CA 1
ATOM 522 C C . ALA A 1 89 ? -62.612 8.898 17.773 1.00 41.91 89 ALA A C 1
ATOM 524 O O . ALA A 1 89 ? -63.069 9.737 16.999 1.00 41.91 89 ALA A O 1
ATOM 525 N N . GLY A 1 90 ? -62.340 7.638 17.420 1.00 37.94 90 GLY A N 1
ATOM 526 C CA . GLY A 1 90 ? -62.958 6.969 16.272 1.00 37.94 90 GLY A CA 1
ATOM 527 C C . GLY A 1 90 ? -61.987 6.475 15.200 1.00 37.94 90 GLY A C 1
ATOM 528 O O . GLY A 1 90 ? -61.295 7.267 14.575 1.00 37.94 90 GLY A O 1
ATOM 529 N N . GLY A 1 91 ? -62.005 5.163 14.937 1.00 39.19 91 GLY A N 1
ATOM 530 C CA . GLY A 1 91 ? -61.417 4.594 13.721 1.00 39.19 91 GLY A CA 1
ATOM 531 C C . GLY A 1 91 ? -60.975 3.139 13.835 1.00 39.19 91 GLY A C 1
ATOM 532 O O . GLY A 1 91 ? -59.787 2.857 13.902 1.00 39.19 91 GLY A O 1
ATOM 533 N N . SER A 1 92 ? -61.931 2.215 13.862 1.00 50.56 92 SER A N 1
ATOM 534 C CA . SER A 1 92 ? -61.722 0.765 13.775 1.00 50.56 92 SER A CA 1
ATOM 535 C C . SER A 1 92 ? -61.293 0.331 12.365 1.00 50.56 92 SER A C 1
ATOM 537 O O . SER A 1 92 ? -61.827 0.836 11.383 1.00 50.56 92 SER A O 1
ATOM 539 N N . GLY A 1 93 ? -60.418 -0.674 12.261 1.00 41.09 93 GLY A N 1
ATOM 540 C CA . GLY A 1 93 ? -60.105 -1.353 10.998 1.00 41.09 93 GLY A CA 1
ATOM 541 C C . GLY A 1 93 ? -59.072 -2.459 11.195 1.00 41.09 93 GLY A C 1
ATOM 542 O O . GLY A 1 93 ? -57.876 -2.207 11.126 1.00 41.09 93 GLY A O 1
ATOM 543 N N . GLY A 1 94 ? -59.535 -3.669 11.516 1.00 41.47 94 GLY A N 1
ATOM 544 C CA . GLY A 1 94 ? -58.679 -4.826 11.766 1.00 41.47 94 GLY A CA 1
ATOM 545 C C . GLY A 1 94 ? -58.202 -5.530 10.496 1.00 41.47 94 GLY A C 1
ATOM 546 O O . GLY A 1 94 ? -58.871 -5.499 9.467 1.00 41.47 94 GLY A O 1
ATOM 547 N N . VAL A 1 95 ? -57.096 -6.262 10.627 1.00 47.88 95 VAL A N 1
ATOM 548 C CA . VAL A 1 95 ? -56.856 -7.498 9.875 1.00 47.88 95 VAL A CA 1
ATOM 549 C C . VAL A 1 95 ? -56.390 -8.577 10.845 1.00 47.88 95 VAL A C 1
ATOM 551 O O . VAL A 1 95 ? -55.470 -8.389 11.637 1.00 47.88 95 VAL A O 1
ATOM 554 N N . ALA A 1 96 ? -57.112 -9.692 10.810 1.00 44.03 96 ALA A N 1
ATOM 555 C CA . ALA A 1 96 ? -56.851 -10.896 11.570 1.00 44.03 96 ALA A CA 1
ATOM 556 C C . ALA A 1 96 ? -55.707 -11.696 10.931 1.00 44.03 96 ALA A C 1
ATOM 558 O O . ALA A 1 96 ? -55.687 -11.903 9.720 1.00 44.03 96 ALA A O 1
ATOM 559 N N . GLY A 1 97 ? -54.805 -12.200 11.769 1.00 41.88 97 GLY A N 1
ATOM 560 C CA . GLY A 1 97 ? -53.825 -13.228 11.437 1.00 41.88 97 GLY A CA 1
ATOM 561 C C . GLY A 1 97 ? -53.540 -14.036 12.696 1.00 41.88 97 GLY A C 1
ATOM 562 O O . GLY A 1 97 ? -52.865 -13.570 13.605 1.00 41.88 97 GLY A O 1
ATOM 563 N N . THR A 1 98 ? -54.164 -15.205 12.789 1.00 57.28 98 THR A N 1
ATOM 564 C CA . THR A 1 98 ? -54.187 -16.099 13.951 1.00 57.28 98 THR A CA 1
ATOM 565 C C . THR A 1 98 ? -52.936 -16.970 14.055 1.00 57.28 98 THR A C 1
ATOM 567 O O . THR A 1 98 ? -52.570 -17.632 13.088 1.00 57.28 98 THR A O 1
ATOM 570 N N . GLY A 1 99 ? -52.385 -17.061 15.268 1.00 40.97 99 GLY A N 1
ATOM 571 C CA . GLY A 1 99 ? -51.421 -18.074 15.714 1.00 40.97 99 GLY A CA 1
ATOM 572 C C . GLY A 1 99 ? -50.509 -17.476 16.792 1.00 40.97 99 GLY A C 1
ATOM 573 O O . GLY A 1 99 ? -49.640 -16.687 16.472 1.00 40.97 99 GLY A O 1
ATOM 574 N N . GLY A 1 100 ? -50.652 -17.698 18.096 1.00 40.94 100 GLY A N 1
ATOM 575 C CA . GLY A 1 100 ? -51.302 -18.788 18.808 1.00 40.94 100 GLY A CA 1
ATOM 576 C C . GLY A 1 100 ? -50.263 -19.592 19.586 1.00 40.94 100 GLY A C 1
ATOM 577 O O . GLY A 1 100 ? -50.050 -20.747 19.253 1.00 40.94 100 GLY A O 1
ATOM 578 N N . LEU A 1 101 ? -49.650 -19.001 20.620 1.00 45.84 101 LEU A N 1
ATOM 579 C CA . LEU A 1 101 ? -49.121 -19.738 21.774 1.00 45.84 101 LEU A CA 1
ATOM 580 C C . LEU A 1 101 ? -49.472 -18.974 23.060 1.00 45.84 101 LEU A C 1
ATOM 582 O O . LEU A 1 101 ? -48.861 -17.968 23.414 1.00 45.84 101 LEU A O 1
ATOM 586 N N . ALA A 1 102 ? -50.517 -19.476 23.719 1.00 44.06 102 ALA A N 1
ATOM 587 C CA . ALA A 1 102 ? -50.780 -19.327 25.146 1.00 44.06 102 ALA A CA 1
ATOM 588 C C . ALA A 1 102 ? -49.584 -19.875 25.951 1.00 44.06 102 ALA A C 1
ATOM 590 O O . ALA A 1 102 ? -48.903 -20.781 25.492 1.00 44.06 102 ALA A O 1
ATOM 591 N N . GLY A 1 103 ? -49.266 -19.452 27.164 1.00 42.28 103 GLY A N 1
ATOM 592 C CA . GLY A 1 103 ? -49.892 -18.532 28.092 1.00 42.28 103 GLY A CA 1
ATOM 593 C C . GLY A 1 103 ? -49.216 -18.758 29.445 1.00 42.28 103 GLY A C 1
ATOM 594 O O . GLY A 1 103 ? -48.817 -19.874 29.768 1.00 42.28 103 GLY A O 1
ATOM 595 N N . SER A 1 104 ? -49.084 -17.711 30.244 1.00 44.25 104 SER A N 1
ATOM 596 C CA . SER A 1 104 ? -49.042 -17.807 31.703 1.00 44.25 104 SER A CA 1
ATOM 597 C C . SER A 1 104 ? -49.527 -16.473 32.235 1.00 44.25 104 SER A C 1
ATOM 599 O O . SER A 1 104 ? -48.990 -15.423 31.893 1.00 44.25 104 SER A O 1
ATOM 601 N N . GLY A 1 105 ? -50.641 -16.539 32.959 1.00 47.75 105 GLY A N 1
ATOM 602 C CA . GLY A 1 105 ? -51.404 -15.389 33.400 1.00 47.75 105 GLY A CA 1
ATOM 603 C C . GLY A 1 105 ? -50.622 -14.476 34.334 1.00 47.75 105 GLY A C 1
ATOM 604 O O . GLY A 1 105 ? -49.902 -14.918 35.225 1.00 47.75 105 GLY A O 1
ATOM 605 N N . GLY A 1 106 ? -50.858 -13.188 34.141 1.00 43.97 106 GLY A N 1
ATOM 606 C CA . GLY A 1 106 ? -50.489 -12.136 35.062 1.00 43.97 106 GLY A CA 1
ATOM 607 C C . GLY A 1 106 ? -51.101 -10.839 34.569 1.00 43.97 106 GLY A C 1
ATOM 608 O O . GLY A 1 106 ? -50.564 -10.204 33.673 1.00 43.97 106 GLY A O 1
ATOM 609 N N . THR A 1 107 ? -52.233 -10.442 35.139 1.00 58.38 107 THR A N 1
ATOM 610 C CA . THR A 1 107 ? -52.502 -9.012 35.294 1.00 58.38 107 THR A CA 1
ATOM 611 C C . THR A 1 107 ? -52.369 -8.717 36.774 1.00 58.38 107 THR A C 1
ATOM 613 O O . THR A 1 107 ? -53.079 -9.314 37.586 1.00 58.38 107 THR A O 1
ATOM 616 N N . PRO A 1 108 ? -51.461 -7.807 37.120 1.00 50.09 108 PRO A N 1
ATOM 617 C CA . PRO A 1 108 ? -51.935 -6.581 37.730 1.00 50.09 108 PRO A CA 1
ATOM 618 C C . PRO A 1 108 ? -51.373 -5.361 36.991 1.00 50.09 108 PRO A C 1
ATOM 620 O O . PRO A 1 108 ? -50.219 -5.349 36.580 1.00 50.09 108 PRO A O 1
ATOM 623 N N . SER A 1 109 ? -52.247 -4.372 36.799 1.00 58.62 109 SER A N 1
ATOM 624 C CA . SER A 1 109 ? -51.962 -2.930 36.721 1.00 58.62 109 SER A CA 1
ATOM 625 C C . SER A 1 109 ? -50.484 -2.510 36.602 1.00 58.62 109 SER A C 1
ATOM 627 O O . SER A 1 109 ? -49.726 -2.660 37.557 1.00 58.62 109 SER A O 1
ATOM 629 N N . ASP A 1 110 ? -50.124 -1.900 35.469 1.00 49.81 110 ASP A N 1
ATOM 630 C CA . ASP A 1 110 ? -48.939 -1.043 35.293 1.00 49.81 110 ASP A CA 1
ATOM 631 C C . ASP A 1 110 ? -47.564 -1.640 35.654 1.00 49.81 110 ASP A C 1
ATOM 633 O O . ASP A 1 110 ? -46.707 -0.969 36.229 1.00 49.81 110 ASP A O 1
ATOM 637 N N . ALA A 1 111 ? -47.289 -2.880 35.243 1.00 53.03 111 ALA A N 1
ATOM 638 C CA . ALA A 1 111 ? -45.911 -3.348 35.102 1.00 53.03 111 ALA A CA 1
ATOM 639 C C . ALA A 1 111 ? -45.399 -2.943 33.712 1.00 53.03 111 ALA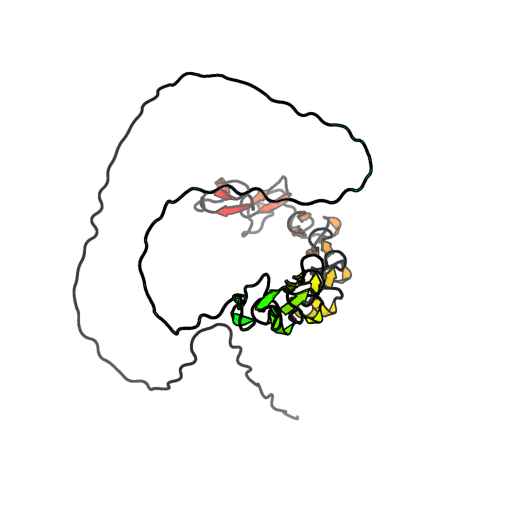 A C 1
ATOM 641 O O . ALA A 1 111 ? -45.821 -3.516 32.708 1.00 53.03 111 ALA A O 1
ATOM 642 N N . ALA A 1 112 ? -44.532 -1.928 33.645 1.00 59.78 112 ALA A N 1
ATOM 643 C CA . ALA A 1 112 ? -43.877 -1.511 32.408 1.00 59.78 112 ALA A CA 1
ATOM 644 C C . ALA A 1 112 ? -43.363 -2.746 31.650 1.00 59.78 112 ALA A C 1
ATOM 646 O O . ALA A 1 112 ? -42.625 -3.556 32.215 1.00 59.78 112 ALA A O 1
ATOM 647 N N . VAL A 1 113 ? -43.788 -2.918 30.394 1.00 66.38 113 VAL A N 1
ATOM 648 C CA . VAL A 1 113 ? -43.299 -4.001 29.535 1.00 66.38 113 VAL A CA 1
ATOM 649 C C . VAL A 1 113 ? -41.793 -3.811 29.394 1.00 66.38 113 VAL A C 1
ATOM 651 O O . VAL A 1 113 ? -41.331 -2.936 28.666 1.00 66.38 113 VAL A O 1
ATOM 654 N N . LYS A 1 114 ? -41.032 -4.604 30.147 1.00 76.50 114 LYS A N 1
ATOM 655 C CA . LYS A 1 114 ? -39.576 -4.655 30.085 1.00 76.50 114 LYS A CA 1
ATOM 656 C C . LYS A 1 114 ? -39.209 -5.170 28.691 1.00 76.50 114 LYS A C 1
ATOM 658 O O . LYS A 1 114 ? -39.475 -6.323 28.366 1.00 76.50 114 LYS A O 1
ATOM 663 N N . ALA A 1 115 ? -38.665 -4.284 27.860 1.00 86.88 115 ALA A N 1
ATOM 664 C CA . ALA A 1 115 ? -38.297 -4.553 26.473 1.00 86.88 115 ALA A CA 1
ATOM 665 C C . ALA A 1 115 ? -37.124 -5.541 26.356 1.00 86.88 115 ALA A C 1
ATOM 667 O O . ALA A 1 115 ? -36.991 -6.210 25.337 1.00 86.88 115 ALA A O 1
ATOM 668 N N . CYS A 1 116 ? -36.299 -5.661 27.397 1.00 92.81 116 CYS A N 1
ATOM 669 C CA . CYS A 1 116 ? -35.191 -6.611 27.462 1.00 92.81 116 CYS A CA 1
ATOM 670 C C . CYS A 1 116 ? -35.070 -7.208 28.862 1.00 92.81 116 CYS A C 1
ATOM 672 O O . CYS A 1 116 ? -35.227 -6.492 29.845 1.00 92.81 116 CYS A O 1
ATOM 674 N N . ALA A 1 117 ? -34.738 -8.488 29.003 1.00 92.00 117 ALA A N 1
ATOM 675 C CA . ALA A 1 117 ? -34.363 -9.096 30.282 1.00 92.00 117 ALA A CA 1
ATOM 676 C C . ALA A 1 117 ? -32.835 -9.133 30.470 1.00 92.00 117 ALA A C 1
ATOM 678 O O . ALA A 1 117 ? -32.361 -9.085 31.605 1.00 92.00 117 ALA A O 1
ATOM 679 N N . SER A 1 118 ? -32.084 -9.175 29.370 1.00 90.31 118 SER A N 1
ATOM 680 C CA . SER A 1 118 ? -30.626 -9.245 29.295 1.00 90.31 118 SER A CA 1
ATOM 681 C C . SER A 1 118 ? -30.100 -8.573 28.019 1.00 90.31 118 SER A C 1
ATOM 683 O O . SER A 1 118 ? -30.865 -8.302 27.096 1.00 90.31 118 SER A O 1
ATOM 685 N N . ASN A 1 119 ? -28.781 -8.382 27.917 1.00 87.06 119 ASN A N 1
ATOM 686 C CA . ASN A 1 119 ? -28.133 -7.837 26.712 1.00 87.06 119 ASN A CA 1
ATOM 687 C C . ASN A 1 119 ? -28.402 -8.668 25.439 1.00 87.06 119 ASN A C 1
ATOM 689 O O . ASN A 1 119 ? -28.286 -8.160 24.332 1.00 87.06 119 ASN A O 1
ATOM 693 N N . LYS A 1 120 ? -28.782 -9.947 25.569 1.00 88.31 120 LYS A N 1
ATOM 694 C CA . LYS A 1 120 ? -29.094 -10.810 24.415 1.00 88.31 120 LYS A CA 1
ATOM 695 C C . LYS A 1 120 ? -30.419 -10.460 23.740 1.00 88.31 120 LYS A C 1
ATOM 697 O O . LYS A 1 120 ? -30.614 -10.825 22.587 1.00 88.31 120 LYS A O 1
ATOM 702 N N . ASP A 1 121 ? -31.306 -9.769 24.450 1.00 90.62 121 ASP A N 1
ATOM 703 C CA . ASP A 1 121 ? -32.599 -9.325 23.919 1.00 90.62 121 ASP A CA 1
ATOM 704 C C . ASP A 1 121 ? -32.462 -8.022 23.113 1.00 90.62 121 ASP A C 1
ATOM 706 O O . ASP A 1 121 ? -33.425 -7.524 22.535 1.00 90.62 121 ASP A O 1
ATOM 710 N N . CYS A 1 122 ? -31.253 -7.463 23.093 1.00 88.75 122 CYS A N 1
ATOM 711 C CA . CYS A 1 122 ? -30.939 -6.159 22.559 1.00 88.75 122 CYS A CA 1
ATOM 712 C C . CYS A 1 122 ? -30.129 -6.250 21.253 1.00 88.75 122 CYS A C 1
ATOM 714 O O . CYS A 1 122 ? -29.288 -7.134 21.062 1.00 88.75 122 CYS A O 1
ATOM 716 N N . GLY A 1 123 ? -30.411 -5.324 20.332 1.00 84.81 123 GLY A N 1
ATOM 717 C CA . GLY A 1 123 ? -29.770 -5.244 19.017 1.00 84.81 123 GLY A CA 1
ATOM 718 C C . GLY A 1 123 ? -28.503 -4.384 19.002 1.00 84.81 123 GLY A C 1
ATOM 719 O O . GLY A 1 123 ? -28.148 -3.747 19.989 1.00 84.81 123 GLY A O 1
ATOM 720 N N . ILE A 1 124 ? -27.847 -4.314 17.841 1.00 77.31 124 ILE A N 1
ATOM 721 C CA . ILE A 1 124 ? -26.504 -3.723 17.688 1.00 77.31 124 ILE A CA 1
ATOM 722 C C . ILE A 1 124 ? -26.411 -2.233 18.057 1.00 77.31 124 ILE A C 1
ATOM 724 O O . ILE A 1 124 ? -25.371 -1.777 18.519 1.00 77.31 124 ILE A O 1
ATOM 728 N N . TYR A 1 125 ? -27.495 -1.474 17.871 1.00 82.31 125 TYR A N 1
ATOM 729 C CA . TYR A 1 125 ? -27.528 -0.028 18.127 1.00 82.31 125 TYR A CA 1
ATOM 730 C C . TYR A 1 125 ? -27.848 0.328 19.584 1.00 82.31 125 TYR A C 1
ATOM 732 O O . TYR A 1 125 ? -27.726 1.484 19.975 1.00 82.31 125 TYR A O 1
ATOM 740 N N . ALA A 1 126 ? -28.281 -0.649 20.380 1.00 89.50 126 ALA A N 1
ATOM 741 C CA . ALA A 1 126 ? -28.577 -0.478 21.795 1.00 89.50 126 ALA A CA 1
ATOM 742 C C . ALA A 1 126 ? -28.353 -1.819 22.509 1.00 89.50 126 ALA A C 1
ATOM 744 O O . ALA A 1 126 ? -29.328 -2.458 22.875 1.00 89.50 126 ALA A O 1
ATOM 745 N N . PRO A 1 127 ? -27.103 -2.295 22.637 1.00 91.00 127 PRO A N 1
ATOM 746 C CA . PRO A 1 127 ? -26.782 -3.679 23.002 1.00 91.00 127 PRO A CA 1
ATOM 747 C C . PRO A 1 127 ? -26.891 -3.975 24.505 1.00 91.00 127 PRO A C 1
ATOM 749 O O . PRO A 1 127 ? -26.877 -5.138 24.907 1.00 91.00 127 PRO A O 1
ATOM 752 N N . HIS A 1 128 ? -26.978 -2.945 25.350 1.00 92.31 128 HIS A N 1
ATOM 753 C CA . HIS A 1 128 ? -27.020 -3.101 26.800 1.00 92.31 128 HIS A CA 1
ATOM 754 C C . HIS A 1 128 ? -28.466 -3.057 27.297 1.00 92.31 128 HIS A C 1
ATOM 756 O O . HIS A 1 128 ? -29.198 -2.112 27.016 1.00 92.31 128 HIS A O 1
ATOM 762 N N . CYS A 1 129 ? -28.869 -4.023 28.119 1.00 93.12 129 CYS A N 1
ATOM 763 C CA . CYS A 1 129 ? -30.160 -3.975 28.791 1.00 93.12 129 CYS A CA 1
ATOM 764 C C . CYS A 1 129 ? -30.041 -3.285 30.151 1.00 93.12 129 CYS A C 1
ATOM 766 O O . CYS A 1 129 ? -29.447 -3.834 31.079 1.00 93.12 129 CYS A O 1
ATOM 768 N N . ASP A 1 130 ? -30.628 -2.096 30.301 1.00 92.94 130 ASP A N 1
ATOM 769 C CA . ASP A 1 130 ? -30.705 -1.455 31.613 1.00 92.94 130 ASP A CA 1
ATOM 770 C C . ASP A 1 130 ? -31.635 -2.261 32.535 1.00 92.94 130 ASP A C 1
ATOM 772 O O . ASP A 1 130 ? -32.835 -2.410 32.292 1.00 92.94 130 ASP A O 1
ATOM 776 N N . GLY A 1 131 ? -31.066 -2.813 33.609 1.00 90.12 131 GLY A N 1
ATOM 777 C CA . GLY A 1 131 ? -31.788 -3.622 34.587 1.00 90.12 131 GLY A CA 1
ATOM 778 C C . GLY A 1 131 ? -32.874 -2.849 35.336 1.00 90.12 131 GLY A C 1
ATOM 779 O O . GLY A 1 131 ? -33.856 -3.462 35.757 1.00 90.12 131 GLY A O 1
ATOM 780 N N . ASN A 1 132 ? -32.731 -1.527 35.459 1.00 89.88 132 ASN A N 1
ATOM 781 C CA . ASN A 1 132 ? -33.635 -0.679 36.227 1.00 89.88 132 ASN A CA 1
ATOM 782 C C . ASN A 1 132 ? -34.854 -0.261 35.404 1.00 89.88 132 ASN A C 1
ATOM 784 O O . ASN A 1 132 ? -35.980 -0.345 35.890 1.00 89.88 132 ASN A O 1
ATOM 788 N N . SER A 1 133 ? -34.635 0.189 34.167 1.00 89.56 133 SER A N 1
ATOM 789 C CA . SER A 1 133 ? -35.715 0.620 33.270 1.00 89.56 133 SER A CA 1
ATOM 790 C C . SER A 1 133 ? -36.281 -0.517 32.421 1.00 89.56 133 SER A C 1
ATOM 792 O O . SER A 1 133 ? -37.420 -0.444 31.965 1.00 89.56 133 SER A O 1
ATOM 794 N N . GLY A 1 134 ? -35.510 -1.586 32.215 1.00 91.88 134 GLY A N 1
ATOM 795 C CA . GLY A 1 134 ? -35.889 -2.675 31.330 1.00 91.88 134 GLY A CA 1
ATOM 796 C C . GLY A 1 134 ? -35.862 -2.317 29.850 1.00 91.88 134 GLY A C 1
ATOM 797 O O . GLY A 1 134 ? -36.544 -2.971 29.064 1.00 91.88 134 GLY A O 1
ATOM 798 N N . ILE A 1 135 ? -35.104 -1.287 29.479 1.00 92.81 135 ILE A N 1
ATOM 799 C CA . ILE A 1 135 ? -35.003 -0.769 28.117 1.00 92.81 135 ILE A CA 1
ATOM 800 C C . ILE A 1 135 ? -33.587 -1.029 27.588 1.00 92.81 135 ILE A C 1
ATOM 802 O O . ILE A 1 135 ? -32.607 -0.958 28.333 1.00 92.81 135 ILE A O 1
ATOM 806 N N . CYS A 1 136 ? -33.482 -1.341 26.295 1.00 93.00 136 CYS A N 1
ATOM 807 C CA . CYS A 1 136 ? -32.198 -1.416 25.608 1.00 93.00 136 CYS A CA 1
ATOM 808 C C . CYS A 1 136 ? -31.609 -0.010 25.448 1.00 93.00 136 CYS A C 1
ATOM 810 O O . CYS A 1 136 ? -32.253 0.887 24.904 1.00 93.00 136 CYS A O 1
ATOM 812 N N . VAL A 1 137 ? -30.379 0.168 25.906 1.00 93.19 137 VAL A N 1
ATOM 813 C CA . VAL A 1 137 ? -29.613 1.412 25.838 1.00 93.19 137 VAL A CA 1
ATOM 814 C C . VAL A 1 137 ? -28.293 1.169 25.107 1.00 93.19 137 VAL A C 1
ATOM 816 O O . VAL A 1 137 ? -27.923 0.024 24.828 1.00 93.19 137 VAL A O 1
ATOM 819 N N . GLY A 1 138 ? -27.584 2.251 24.781 1.00 93.25 138 GLY A N 1
ATOM 820 C CA . GLY A 1 138 ? -26.230 2.168 24.235 1.00 93.25 138 GLY A CA 1
ATOM 821 C C . GLY A 1 138 ? -25.295 1.352 25.134 1.00 93.25 138 GLY A C 1
ATOM 822 O O . GLY A 1 138 ? -25.554 1.175 26.327 1.00 93.25 138 GLY A O 1
ATOM 823 N N . CYS A 1 139 ? -24.213 0.837 24.559 1.00 93.88 139 CYS A N 1
ATOM 824 C CA . CYS A 1 139 ? -23.194 0.125 25.315 1.00 93.88 139 CYS A CA 1
ATOM 825 C C . CYS A 1 139 ? -22.646 1.011 26.451 1.00 93.88 139 CYS A C 1
ATOM 827 O O . CYS A 1 139 ? -22.550 2.232 26.320 1.00 93.88 139 CYS A O 1
ATOM 829 N N . GLN A 1 140 ? -22.282 0.391 27.573 1.00 92.56 140 GLN A N 1
ATOM 830 C CA . GLN A 1 140 ? -21.644 1.077 28.705 1.00 92.56 140 GLN A CA 1
ATOM 831 C C . GLN A 1 140 ? -20.224 0.577 28.948 1.00 92.56 140 GLN A C 1
ATOM 833 O O . GLN A 1 140 ? -19.402 1.251 29.564 1.00 92.56 140 GLN A O 1
ATOM 838 N N . THR A 1 141 ? -19.930 -0.632 28.481 1.00 91.62 141 THR A N 1
ATOM 839 C CA . THR A 1 141 ? -18.627 -1.266 28.596 1.00 91.62 141 THR A CA 1
ATOM 840 C C . THR A 1 141 ? -18.313 -2.061 27.335 1.00 91.62 141 THR A C 1
ATOM 842 O O . THR A 1 141 ? -19.199 -2.458 26.579 1.00 91.62 141 THR A O 1
ATOM 845 N N . LYS A 1 142 ? -17.033 -2.390 27.144 1.00 89.88 142 LYS A N 1
ATOM 846 C CA . LYS A 1 142 ? -16.587 -3.308 26.085 1.00 89.88 142 LYS A CA 1
ATOM 847 C C . LYS A 1 142 ? -17.291 -4.675 26.135 1.00 89.88 142 LYS A C 1
ATOM 849 O O . LYS A 1 142 ? -17.479 -5.296 25.094 1.00 89.88 142 LYS A O 1
ATOM 854 N N . ALA A 1 143 ? -17.718 -5.134 27.317 1.00 89.19 143 ALA A N 1
ATOM 855 C CA . ALA A 1 143 ? -18.403 -6.418 27.474 1.00 89.19 143 ALA A CA 1
ATOM 856 C C . ALA A 1 143 ? -19.761 -6.459 26.753 1.00 89.19 143 ALA A C 1
ATOM 858 O O . ALA A 1 143 ? -20.152 -7.515 26.251 1.00 89.19 143 ALA A O 1
ATOM 859 N N . ASP A 1 144 ? -20.435 -5.313 26.633 1.00 90.62 144 ASP A N 1
ATOM 860 C CA . ASP A 1 144 ? -21.712 -5.190 25.921 1.00 90.62 144 ASP A CA 1
ATOM 861 C C . ASP A 1 144 ? -21.558 -5.413 24.413 1.00 90.62 144 ASP A C 1
ATOM 863 O O . ASP A 1 144 ? -22.501 -5.823 23.741 1.00 90.62 144 ASP A O 1
ATOM 867 N N . CYS A 1 145 ? -20.349 -5.200 23.890 1.00 90.12 145 CYS A N 1
ATOM 868 C CA . CYS A 1 145 ? -20.054 -5.279 22.468 1.00 90.12 145 CYS A CA 1
ATOM 869 C C . CYS A 1 145 ? -19.507 -6.626 22.013 1.00 90.12 145 CYS A C 1
ATOM 871 O O . CYS A 1 145 ? -19.327 -6.806 20.821 1.00 90.12 145 CYS A O 1
ATOM 873 N N . SER A 1 146 ? -19.342 -7.609 22.901 1.00 81.56 146 SER A N 1
ATOM 874 C CA . SER A 1 146 ? -18.666 -8.889 22.609 1.00 81.56 146 SER A CA 1
ATOM 875 C C . SER A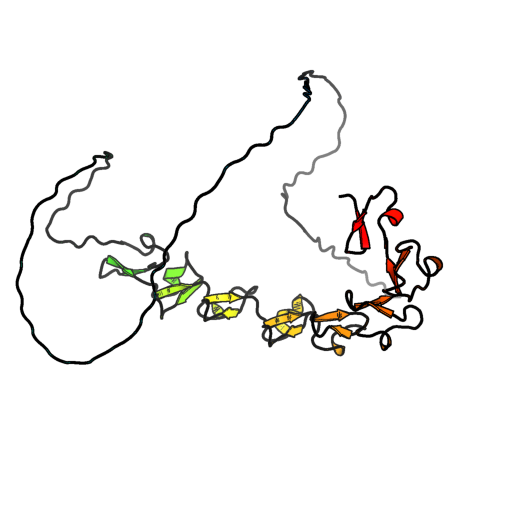 1 146 ? -19.151 -9.650 21.353 1.00 81.56 146 SER A C 1
ATOM 877 O O . SER A 1 146 ? -18.436 -10.522 20.868 1.00 81.56 146 SER A O 1
ATOM 879 N N . ILE A 1 147 ? -20.357 -9.361 20.844 1.00 75.50 147 ILE A N 1
ATOM 880 C CA . ILE A 1 147 ? -20.940 -9.953 19.623 1.00 75.50 147 ILE A CA 1
ATOM 881 C C . ILE A 1 147 ? -20.938 -8.968 18.434 1.00 75.50 147 ILE A C 1
ATOM 883 O O . ILE A 1 147 ? -20.974 -9.392 17.283 1.00 75.50 147 ILE A O 1
ATOM 887 N N . TYR A 1 148 ? -20.910 -7.661 18.700 1.00 74.00 148 TYR A N 1
ATOM 888 C CA . TYR A 1 148 ? -21.249 -6.600 17.744 1.00 74.00 148 TYR A CA 1
ATOM 889 C C . TYR A 1 148 ? -20.100 -5.631 17.431 1.00 74.00 148 TYR A C 1
ATOM 891 O O . TYR A 1 148 ? -20.218 -4.852 16.494 1.00 74.00 148 TYR A O 1
ATOM 899 N N . GLY A 1 149 ? -19.008 -5.659 18.197 1.00 78.00 149 GLY A N 1
ATOM 900 C CA . GLY A 1 149 ? -17.828 -4.818 17.992 1.00 78.00 149 GLY A CA 1
ATOM 901 C C . GLY A 1 149 ? -16.735 -5.131 19.013 1.00 78.00 149 GLY A C 1
ATOM 902 O O . GLY A 1 149 ? -16.989 -5.759 20.039 1.00 78.00 149 GLY A O 1
ATOM 903 N N . ALA A 1 150 ? -15.496 -4.709 18.767 1.00 84.44 150 ALA A N 1
ATOM 904 C CA . ALA A 1 150 ? -14.432 -4.945 19.744 1.00 84.44 150 ALA A CA 1
ATOM 905 C C . ALA A 1 150 ? -14.402 -3.877 20.850 1.00 84.44 150 ALA A C 1
ATOM 907 O O . ALA A 1 150 ? -13.750 -4.096 21.872 1.00 84.44 150 ALA A O 1
ATOM 908 N N . ALA A 1 151 ? -15.108 -2.752 20.690 1.00 92.50 151 ALA A N 1
ATOM 909 C CA . ALA A 1 151 ? -15.131 -1.661 21.657 1.00 92.50 151 ALA A CA 1
ATOM 910 C C . ALA A 1 151 ? -16.515 -1.016 21.796 1.00 92.50 151 ALA A C 1
ATOM 912 O O . ALA A 1 151 ? -17.363 -1.105 20.911 1.00 92.50 151 ALA A O 1
ATOM 913 N N . CYS A 1 152 ? -16.710 -0.342 22.928 1.00 92.88 152 CYS A N 1
ATOM 914 C CA . CYS A 1 152 ? -17.849 0.533 23.163 1.00 92.88 152 CYS A CA 1
ATOM 915 C C . CYS A 1 152 ? -17.385 1.986 23.057 1.00 92.88 152 CYS A C 1
ATOM 917 O O . CYS A 1 152 ? -16.545 2.410 23.857 1.00 92.88 152 CYS A O 1
ATOM 919 N N . ASP A 1 153 ? -17.922 2.742 22.101 1.00 91.75 153 ASP A N 1
ATOM 920 C CA . ASP A 1 153 ? -17.745 4.189 22.096 1.00 91.75 153 ASP A CA 1
ATOM 921 C C . ASP A 1 153 ? -18.672 4.806 23.147 1.00 91.75 153 ASP A C 1
ATOM 923 O O . ASP A 1 153 ? -19.882 4.899 22.961 1.00 91.75 153 ASP A O 1
ATOM 927 N N . LEU A 1 154 ? -18.093 5.246 24.262 1.00 89.56 154 LEU A N 1
ATOM 928 C CA . LEU A 1 154 ? -18.839 5.832 25.376 1.00 89.56 154 LEU A CA 1
ATOM 929 C C . LEU A 1 154 ? -19.468 7.192 25.038 1.00 89.56 154 LEU A C 1
ATOM 931 O O . LEU A 1 154 ? -20.306 7.668 25.802 1.00 89.56 154 LEU A O 1
ATOM 935 N N . VAL A 1 155 ? -19.071 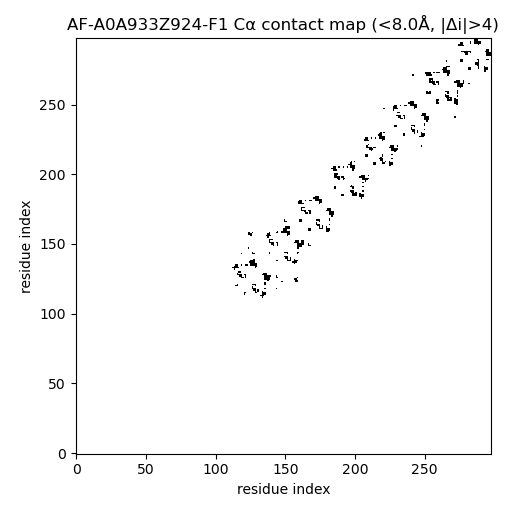7.828 23.930 1.00 88.88 155 VAL A N 1
ATOM 936 C CA . VAL A 1 155 ? -19.657 9.099 23.491 1.00 88.88 155 VAL A CA 1
ATOM 937 C C . VAL A 1 155 ? -20.979 8.859 22.765 1.00 88.88 155 VAL A C 1
ATOM 939 O O . VAL A 1 155 ? -21.978 9.494 23.099 1.00 88.88 155 VAL A O 1
ATOM 942 N N . SER A 1 156 ? -21.009 7.943 21.792 1.00 88.38 156 SER A N 1
ATOM 943 C CA . SER A 1 156 ? -22.230 7.606 21.044 1.00 88.38 156 SER A CA 1
ATOM 944 C C . SER A 1 156 ? -23.076 6.499 21.683 1.00 88.38 156 SER A C 1
ATOM 946 O O . SER A 1 156 ? -24.257 6.370 21.363 1.00 88.38 156 SER A O 1
ATOM 948 N N . GLY A 1 157 ? -22.493 5.690 22.572 1.00 89.75 157 GLY A N 1
ATOM 949 C CA . GLY A 1 157 ? -23.098 4.462 23.087 1.00 89.75 157 GLY A CA 1
ATOM 950 C C . GLY A 1 157 ? -23.169 3.337 22.047 1.00 89.75 157 GLY A C 1
ATOM 951 O O . GLY A 1 157 ? -23.918 2.377 22.240 1.00 89.75 157 GLY A O 1
ATOM 952 N N . ALA A 1 158 ? -22.438 3.443 20.934 1.00 89.69 158 ALA A N 1
ATOM 953 C CA . ALA A 1 158 ? -22.426 2.439 19.878 1.00 89.69 158 ALA A CA 1
ATOM 954 C C . ALA A 1 158 ? -21.292 1.423 20.064 1.00 89.69 158 ALA A C 1
ATOM 956 O O . ALA A 1 158 ? -20.185 1.757 20.497 1.00 89.69 158 ALA A O 1
ATOM 957 N N . CYS A 1 159 ? -21.556 0.175 19.673 1.00 92.31 159 CYS A N 1
ATOM 958 C CA . CYS A 1 159 ? -20.485 -0.789 19.468 1.00 92.31 159 CYS A CA 1
ATOM 959 C C . CYS A 1 159 ? -19.768 -0.489 18.163 1.00 92.31 159 CYS A C 1
ATOM 961 O O . CYS A 1 159 ? -20.397 -0.347 17.116 1.00 92.31 159 CYS A O 1
ATOM 963 N N . VAL A 1 160 ? -18.450 -0.415 18.251 1.00 92.06 160 VAL A N 1
ATOM 964 C CA . VAL A 1 160 ? -17.573 -0.080 17.139 1.00 92.06 160 VAL A CA 1
ATOM 965 C C . VAL A 1 160 ? -16.422 -1.075 17.059 1.00 92.06 160 VAL A C 1
ATOM 967 O O . VAL A 1 160 ? -16.152 -1.802 18.024 1.00 92.06 160 VAL A O 1
ATOM 970 N N . ASP A 1 161 ? -15.720 -1.111 15.926 1.00 92.44 161 ASP A N 1
ATOM 971 C CA . ASP A 1 161 ? -14.563 -1.998 15.786 1.00 92.44 161 ASP A CA 1
ATOM 972 C C . ASP A 1 161 ? -13.463 -1.591 16.763 1.00 92.44 161 ASP A C 1
ATOM 974 O O . ASP A 1 161 ? -12.817 -2.453 17.349 1.00 92.44 161 ASP A O 1
ATOM 978 N N . CYS A 1 162 ? -13.273 -0.288 16.989 1.00 94.06 162 CYS A N 1
ATOM 979 C CA . CYS A 1 162 ? -12.284 0.199 17.938 1.00 94.06 162 CYS A CA 1
ATOM 980 C C . CYS A 1 162 ? -12.616 1.575 18.524 1.00 94.06 162 CYS A C 1
ATOM 982 O O . CYS A 1 162 ? -13.167 2.455 17.862 1.00 94.06 162 CYS A O 1
ATOM 984 N N . ALA A 1 163 ? -12.210 1.780 19.776 1.00 92.31 163 ALA A N 1
ATOM 985 C CA . ALA A 1 163 ? -12.103 3.107 20.380 1.00 92.31 163 ALA A CA 1
ATOM 986 C C . ALA A 1 163 ? -10.631 3.532 20.499 1.00 92.31 163 ALA A C 1
ATOM 988 O O . ALA A 1 163 ? -10.305 4.718 20.499 1.00 92.31 163 ALA A O 1
ATOM 989 N N . THR A 1 164 ? -9.731 2.553 20.596 1.00 91.69 164 THR A N 1
ATOM 990 C CA . THR A 1 164 ? -8.285 2.741 20.704 1.00 91.69 164 THR A CA 1
ATOM 991 C C . THR A 1 164 ? -7.541 1.674 19.902 1.00 91.69 164 THR A C 1
ATOM 993 O O . THR A 1 164 ? -8.099 0.633 19.561 1.00 91.69 164 THR A O 1
ATOM 996 N N . ASN A 1 165 ? -6.243 1.876 19.666 1.00 90.38 165 ASN A N 1
ATOM 997 C CA . ASN A 1 165 ? -5.389 0.874 19.012 1.00 90.38 165 ASN A CA 1
ATOM 998 C C . ASN A 1 165 ? -5.360 -0.478 19.752 1.00 90.38 165 ASN A C 1
ATOM 1000 O O . ASN A 1 165 ? -5.131 -1.511 19.134 1.00 90.38 165 ASN A O 1
ATOM 1004 N N . ALA A 1 166 ? -5.622 -0.500 21.065 1.00 90.62 166 ALA A N 1
ATOM 1005 C CA . ALA A 1 166 ? -5.646 -1.734 21.853 1.00 90.62 166 ALA A CA 1
ATOM 1006 C C . ALA A 1 166 ? -6.858 -2.634 21.549 1.00 90.62 166 ALA A C 1
ATOM 1008 O O . ALA A 1 166 ? -6.862 -3.807 21.923 1.00 90.62 166 ALA A O 1
ATOM 1009 N N . ASP A 1 167 ? -7.888 -2.097 20.894 1.00 91.88 167 ASP A N 1
ATOM 1010 C CA . ASP A 1 167 ? -9.055 -2.868 20.463 1.00 91.88 167 ASP A CA 1
ATOM 1011 C C . ASP A 1 167 ? -8.804 -3.612 19.150 1.00 91.88 167 ASP A C 1
ATOM 1013 O O . ASP A 1 167 ? -9.531 -4.549 18.820 1.00 91.88 167 ASP A O 1
ATOM 1017 N N . CYS A 1 168 ? -7.756 -3.223 18.427 1.00 91.88 168 CYS A N 1
ATOM 1018 C CA . CYS A 1 168 ? -7.489 -3.717 17.099 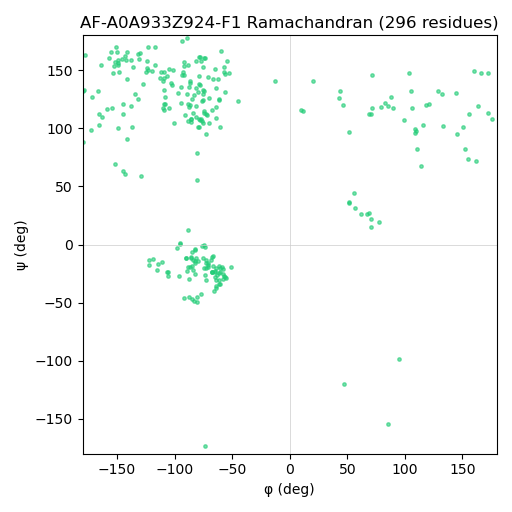1.00 91.88 168 CYS A CA 1
ATOM 1019 C C . CYS A 1 168 ? -6.577 -4.952 17.077 1.00 91.88 168 CYS A C 1
ATOM 1021 O O . CYS A 1 168 ? -5.651 -5.078 17.884 1.00 91.88 168 CYS A O 1
ATOM 1023 N N . PRO A 1 169 ? -6.794 -5.876 16.125 1.00 88.81 169 PRO A N 1
ATOM 1024 C CA . PRO A 1 169 ? -5.950 -7.049 15.975 1.00 88.81 169 PRO A CA 1
ATOM 1025 C C . PRO A 1 169 ? -4.588 -6.680 15.375 1.00 88.81 169 PRO A C 1
ATOM 1027 O O . PRO A 1 169 ? -4.431 -5.663 14.704 1.00 88.81 169 PRO A O 1
ATOM 1030 N N . VAL A 1 170 ? -3.602 -7.563 15.555 1.00 83.19 170 VAL A N 1
ATOM 1031 C CA . VAL A 1 170 ? -2.203 -7.328 15.146 1.00 83.19 170 VAL A CA 1
ATOM 1032 C C . VAL A 1 170 ? -2.024 -7.009 13.653 1.00 83.19 170 VAL A C 1
ATOM 1034 O O . VAL A 1 170 ? -1.076 -6.328 13.283 1.00 83.19 170 VAL A O 1
ATOM 1037 N N . TYR A 1 171 ? -2.932 -7.479 12.793 1.00 82.69 171 TYR A N 1
ATOM 1038 C CA . TYR A 1 171 ? -2.884 -7.256 11.345 1.00 82.69 171 TYR A CA 1
ATOM 1039 C C . TYR A 1 171 ? -3.540 -5.939 10.895 1.00 82.69 171 TYR A C 1
ATOM 1041 O O . TYR A 1 171 ? -3.355 -5.542 9.751 1.00 82.69 171 TYR A O 1
ATOM 1049 N N . THR A 1 172 ? -4.263 -5.238 11.771 1.00 88.56 172 THR A N 1
ATOM 1050 C CA . THR A 1 172 ? -4.797 -3.881 11.541 1.00 88.56 172 THR A CA 1
ATOM 1051 C C . THR A 1 172 ? -4.723 -3.076 12.843 1.00 88.56 172 THR A C 1
ATOM 1053 O O . THR A 1 172 ? -5.763 -2.699 13.369 1.00 88.56 172 THR A O 1
ATOM 1056 N N . PRO A 1 173 ? -3.532 -2.849 13.421 1.00 88.94 173 PRO A N 1
ATOM 1057 C CA . PRO A 1 173 ? -3.363 -2.461 14.822 1.00 88.94 173 PRO A CA 1
ATOM 1058 C C . PRO A 1 173 ? -3.742 -1.003 15.121 1.00 88.94 173 PRO A C 1
ATOM 1060 O O . PRO A 1 173 ? -3.634 -0.565 16.266 1.00 88.94 173 PRO A O 1
ATOM 1063 N N . HIS A 1 174 ? -4.170 -0.234 14.117 1.00 90.69 174 HIS A N 1
ATOM 1064 C CA . HIS A 1 174 ? -4.477 1.184 14.271 1.00 90.69 174 HIS A CA 1
ATOM 1065 C C . HIS A 1 174 ? -5.967 1.441 14.206 1.00 90.69 174 HIS A C 1
ATOM 1067 O O . HIS A 1 174 ? -6.621 1.106 13.222 1.00 90.69 174 HIS A O 1
ATO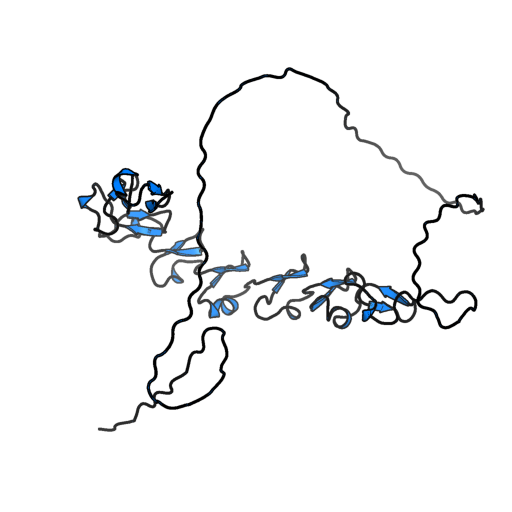M 1073 N N . CYS A 1 175 ? -6.475 2.122 15.223 1.00 93.62 175 CYS A N 1
ATOM 1074 C CA . CYS A 1 175 ? -7.839 2.598 15.241 1.00 93.62 175 CYS A CA 1
ATOM 1075 C C . CYS A 1 175 ? -7.935 3.964 14.565 1.00 93.62 175 CYS A C 1
ATOM 1077 O O . CYS A 1 175 ? -7.324 4.937 15.016 1.00 93.62 175 CYS A O 1
ATOM 1079 N N . ASP A 1 176 ? -8.730 4.061 13.505 1.00 92.50 176 ASP A N 1
ATOM 1080 C CA . ASP A 1 176 ? -9.208 5.356 13.043 1.00 92.50 176 ASP A CA 1
ATOM 1081 C C . ASP A 1 176 ? -10.360 5.792 13.947 1.00 92.50 176 ASP A C 1
ATOM 1083 O O . ASP A 1 176 ? -11.486 5.338 13.797 1.00 92.50 176 ASP A O 1
ATOM 1087 N N . VAL A 1 177 ? -10.075 6.685 14.891 1.00 90.56 177 VAL A N 1
ATOM 1088 C CA . VAL A 1 177 ? -11.051 7.165 15.881 1.00 90.56 177 VAL A CA 1
ATOM 1089 C C . VAL A 1 177 ? -12.191 7.999 15.287 1.00 90.56 177 VAL A C 1
ATOM 1091 O O . VAL A 1 177 ? -13.134 8.306 16.005 1.00 90.56 177 VAL A O 1
ATOM 1094 N N . VAL A 1 178 ? -12.113 8.398 14.012 1.00 90.44 178 VAL A N 1
ATOM 1095 C CA . VAL A 1 178 ? -13.195 9.130 13.336 1.00 90.44 178 VAL A CA 1
ATOM 1096 C C . VAL A 1 178 ? -14.197 8.158 12.722 1.00 90.44 178 VAL A C 1
ATOM 1098 O O . VAL A 1 178 ? -15.402 8.353 12.850 1.00 90.44 178 VAL A O 1
ATOM 1101 N N . SER A 1 179 ? -13.709 7.115 12.047 1.00 92.25 179 SER A N 1
ATOM 1102 C CA . SER A 1 179 ? -14.560 6.073 11.454 1.00 92.25 179 SER A CA 1
ATOM 1103 C C . SER A 1 179 ? -14.846 4.904 12.404 1.00 92.25 179 SER A C 1
ATOM 1105 O O . SER A 1 179 ? -15.709 4.081 12.117 1.00 92.25 179 SER A O 1
ATOM 1107 N N . HIS A 1 180 ? -14.127 4.839 13.525 1.00 92.94 180 HIS A N 1
ATOM 1108 C CA . HIS A 1 180 ? -14.071 3.734 14.477 1.00 92.94 180 HIS A CA 1
ATOM 1109 C C . HIS A 1 180 ? -13.781 2.368 13.847 1.00 92.94 180 HIS A C 1
ATOM 1111 O O . HIS A 1 180 ? -14.299 1.344 14.298 1.00 92.94 180 HIS A O 1
ATOM 1117 N N . THR A 1 181 ? -12.941 2.360 12.808 1.00 92.94 181 THR A N 1
ATOM 1118 C CA . THR A 1 181 ? -12.521 1.147 12.099 1.00 92.94 181 THR A CA 1
ATOM 1119 C C . THR A 1 181 ? -11.053 0.834 12.365 1.00 92.94 181 THR A C 1
ATOM 1121 O O . THR A 1 181 ? -10.198 1.725 12.426 1.00 92.94 181 THR A O 1
ATOM 1124 N N . CYS A 1 182 ? -10.745 -0.454 12.517 1.00 93.38 182 CYS A N 1
ATOM 1125 C CA . CYS A 1 182 ? -9.364 -0.913 12.575 1.00 93.38 182 CYS A CA 1
ATOM 1126 C C . CYS A 1 182 ? -8.765 -0.918 11.171 1.00 93.38 182 CYS A C 1
ATOM 1128 O O . CYS A 1 182 ? -9.267 -1.568 10.255 1.00 93.38 182 CYS A O 1
ATOM 1130 N N . THR A 1 183 ? -7.658 -0.210 11.008 1.00 91.12 183 THR A N 1
ATOM 1131 C CA . THR A 1 183 ? -6.962 -0.048 9.736 1.00 91.12 183 THR A CA 1
ATOM 1132 C C . THR A 1 183 ? -5.548 -0.588 9.840 1.00 91.12 183 THR A C 1
ATOM 1134 O O . THR A 1 183 ? -4.915 -0.573 10.902 1.00 91.12 183 THR A O 1
ATOM 1137 N N . MET A 1 184 ? -5.037 -1.084 8.716 1.00 85.06 184 MET A N 1
ATOM 1138 C CA . MET A 1 184 ? -3.604 -1.282 8.591 1.00 85.06 184 MET A CA 1
ATOM 1139 C C . MET A 1 184 ? -3.007 0.097 8.322 1.00 85.06 184 MET A C 1
ATOM 1141 O O . MET A 1 184 ? -3.207 0.662 7.248 1.00 85.06 184 MET A O 1
ATOM 1145 N N . LYS A 1 185 ? -2.336 0.654 9.326 1.00 88.06 185 LYS A N 1
ATOM 1146 C CA . LYS A 1 185 ? -1.457 1.800 9.148 1.00 88.06 185 LYS A CA 1
ATOM 1147 C C . LYS A 1 185 ? -0.076 1.456 9.667 1.00 88.06 185 LYS A C 1
ATOM 1149 O O . LYS A 1 185 ? 0.066 0.636 10.566 1.00 88.06 185 LYS A O 1
ATOM 1154 N N . CYS A 1 186 ? 0.938 2.082 9.107 1.00 90.69 186 CYS A N 1
ATOM 1155 C CA . CYS A 1 186 ? 2.256 2.079 9.712 1.00 90.69 186 CYS A CA 1
ATOM 1156 C C . CYS A 1 186 ? 2.524 3.463 10.321 1.00 90.69 186 CYS A C 1
ATOM 1158 O O . CYS A 1 186 ? 2.104 4.494 9.791 1.00 90.69 186 CYS A O 1
ATOM 1160 N N . GLN A 1 187 ? 3.226 3.492 11.446 1.00 88.88 187 GLN A N 1
ATOM 1161 C CA . GLN A 1 187 ? 3.816 4.691 12.049 1.00 88.88 187 GLN A CA 1
ATOM 1162 C C . GLN A 1 187 ? 5.349 4.621 12.046 1.00 88.88 187 GLN A C 1
ATOM 1164 O O . GLN A 1 187 ? 6.038 5.635 12.210 1.00 88.88 187 GLN A O 1
ATOM 1169 N N . SER A 1 188 ? 5.893 3.421 11.854 1.00 90.94 188 SER A N 1
ATOM 1170 C CA . SER A 1 188 ? 7.317 3.131 11.807 1.00 90.94 188 SER A CA 1
ATOM 1171 C C . SER A 1 188 ? 7.622 1.956 10.882 1.00 90.94 188 SER A C 1
ATOM 1173 O O . SER A 1 188 ? 6.778 1.095 10.641 1.00 90.94 188 SER A O 1
ATOM 1175 N N . ASP A 1 189 ? 8.868 1.879 10.425 1.00 91.00 189 ASP A N 1
ATOM 1176 C CA . ASP A 1 189 ? 9.331 0.803 9.540 1.00 91.00 189 ASP A CA 1
ATOM 1177 C C . ASP A 1 189 ? 9.272 -0.578 10.211 1.00 91.00 189 ASP A C 1
ATOM 1179 O O . ASP A 1 189 ? 9.206 -1.599 9.534 1.00 91.00 189 ASP A O 1
ATOM 1183 N N . LEU A 1 190 ? 9.230 -0.630 11.549 1.00 89.19 190 LEU A N 1
ATOM 1184 C CA . LEU A 1 190 ? 9.111 -1.882 12.297 1.00 89.19 190 LEU A CA 1
ATOM 1185 C C . LEU A 1 190 ? 7.810 -2.629 11.969 1.00 89.19 190 LEU A C 1
ATOM 1187 O O . LEU A 1 190 ? 7.798 -3.856 11.928 1.00 89.19 190 LEU A O 1
ATOM 1191 N N . GLU A 1 191 ? 6.732 -1.896 11.696 1.00 87.50 191 GLU A N 1
ATOM 1192 C CA . GLU A 1 191 ? 5.431 -2.468 11.325 1.00 87.50 191 GLU A CA 1
ATOM 1193 C C . GLU A 1 191 ? 5.429 -3.011 9.888 1.00 87.50 191 GLU A C 1
ATOM 1195 O O . GLU A 1 191 ? 4.631 -3.883 9.557 1.00 87.50 191 GLU A O 1
ATOM 1200 N N . CYS A 1 192 ? 6.367 -2.550 9.058 1.00 91.12 192 CYS A N 1
ATOM 1201 C CA . CYS A 1 192 ? 6.551 -2.977 7.673 1.00 91.12 192 CYS A CA 1
ATOM 1202 C C . CYS A 1 192 ? 7.655 -4.037 7.510 1.00 91.12 192 CYS A C 1
ATOM 1204 O O . CYS A 1 192 ? 7.850 -4.566 6.414 1.00 91.12 192 CYS A O 1
ATOM 1206 N N . ALA A 1 193 ? 8.354 -4.398 8.592 1.00 87.88 193 ALA A N 1
ATOM 1207 C CA . ALA A 1 193 ? 9.525 -5.274 8.550 1.00 87.88 193 ALA A CA 1
ATOM 1208 C C . ALA A 1 193 ? 9.227 -6.673 7.983 1.00 87.88 193 ALA A C 1
ATOM 1210 O O . ALA A 1 193 ? 10.063 -7.248 7.289 1.00 87.88 193 ALA A O 1
ATOM 1211 N N . LEU A 1 194 ? 8.025 -7.211 8.228 1.00 84.44 194 LEU A N 1
ATOM 1212 C CA . LEU A 1 194 ? 7.599 -8.510 7.684 1.00 84.44 194 LEU A CA 1
ATOM 1213 C C . LEU A 1 194 ? 7.428 -8.496 6.159 1.00 84.44 194 LEU A C 1
ATOM 1215 O O . LEU A 1 194 ? 7.508 -9.547 5.531 1.00 84.44 194 LEU A O 1
ATOM 1219 N N . LEU A 1 195 ? 7.199 -7.317 5.581 1.00 85.56 195 LEU A N 1
ATOM 1220 C CA . LEU A 1 195 ? 7.066 -7.101 4.141 1.00 85.56 195 LEU A CA 1
ATOM 1221 C C . LEU A 1 195 ? 8.388 -6.661 3.499 1.00 85.56 195 LEU A C 1
ATOM 1223 O O . LEU A 1 195 ? 8.404 -6.386 2.306 1.00 85.56 195 LEU A O 1
ATOM 1227 N N . GLN A 1 196 ? 9.473 -6.557 4.281 1.00 88.38 196 GLN A N 1
ATOM 1228 C CA . GLN A 1 196 ? 10.735 -5.941 3.852 1.00 88.38 196 GLN A CA 1
ATOM 1229 C C . GLN A 1 196 ? 10.525 -4.538 3.251 1.00 88.38 196 GLN A C 1
ATOM 1231 O O . GLN A 1 196 ? 11.195 -4.151 2.301 1.00 88.38 196 GLN A O 1
ATOM 1236 N N . ALA A 1 197 ? 9.576 -3.792 3.816 1.00 92.19 197 ALA A N 1
ATOM 1237 C CA . ALA A 1 197 ? 9.123 -2.497 3.328 1.00 92.19 197 ALA A CA 1
ATOM 1238 C C . ALA A 1 197 ? 9.409 -1.385 4.351 1.00 92.19 197 ALA A C 1
ATOM 1240 O O . ALA A 1 197 ? 9.757 -1.641 5.508 1.00 92.19 197 ALA A O 1
ATOM 1241 N N . VAL A 1 198 ? 9.221 -0.141 3.924 1.00 94.44 198 VAL A N 1
ATOM 1242 C CA . VAL A 1 198 ? 9.399 1.084 4.709 1.00 94.44 198 VAL A CA 1
ATOM 1243 C C . VAL A 1 198 ? 8.041 1.738 4.935 1.00 94.44 198 VAL A C 1
ATOM 1245 O O . VAL A 1 198 ? 7.136 1.635 4.108 1.00 94.44 198 VAL A O 1
ATOM 1248 N N . CYS A 1 199 ? 7.874 2.422 6.061 1.00 94.88 199 CYS A N 1
ATOM 1249 C CA . CYS A 1 199 ? 6.634 3.111 6.354 1.00 94.88 199 CYS A CA 1
ATOM 1250 C C . CYS A 1 199 ? 6.575 4.508 5.721 1.00 94.88 199 CYS A C 1
ATOM 1252 O O . CYS A 1 199 ? 7.255 5.434 6.179 1.00 94.88 199 CYS A O 1
ATOM 1254 N N . ASP A 1 200 ? 5.679 4.709 4.749 1.00 95.12 200 ASP A N 1
ATOM 1255 C CA . ASP A 1 200 ? 5.245 6.052 4.367 1.00 95.12 200 ASP A CA 1
ATOM 1256 C C . ASP A 1 200 ? 4.340 6.604 5.473 1.00 95.12 200 ASP A C 1
ATOM 1258 O O . ASP A 1 200 ? 3.138 6.356 5.502 1.00 95.12 200 ASP A O 1
ATOM 1262 N N . LYS A 1 201 ? 4.919 7.365 6.403 1.00 91.75 201 LYS A N 1
ATOM 1263 C CA . LYS A 1 201 ? 4.187 7.932 7.548 1.00 91.75 201 LYS A CA 1
ATOM 1264 C C . LYS A 1 201 ? 3.113 8.941 7.146 1.00 91.75 201 LYS A C 1
ATOM 1266 O O . LYS A 1 201 ? 2.198 9.177 7.930 1.00 91.75 201 LYS A O 1
ATOM 1271 N N . ALA A 1 202 ? 3.238 9.570 5.975 1.00 90.31 202 ALA A N 1
ATOM 1272 C CA . ALA A 1 202 ? 2.262 10.550 5.510 1.00 90.31 202 ALA A CA 1
ATOM 1273 C C . ALA A 1 202 ? 1.008 9.851 4.977 1.00 90.31 202 ALA A C 1
ATOM 1275 O O . ALA A 1 202 ? -0.107 10.264 5.287 1.00 90.31 202 ALA A O 1
ATOM 1276 N N . ALA A 1 203 ? 1.195 8.772 4.216 1.00 89.94 203 ALA A N 1
ATOM 1277 C CA . ALA A 1 203 ? 0.099 7.949 3.714 1.00 89.94 203 ALA A CA 1
ATOM 1278 C C . ALA A 1 203 ? -0.370 6.882 4.727 1.00 89.94 203 ALA A C 1
ATOM 1280 O O . ALA A 1 203 ? -1.484 6.371 4.623 1.00 89.94 203 ALA A O 1
ATOM 1281 N N . GLY A 1 204 ? 0.459 6.563 5.721 1.00 91.00 204 GLY A N 1
ATOM 1282 C CA . GLY A 1 204 ? 0.238 5.498 6.691 1.00 91.00 204 GLY A CA 1
ATOM 1283 C C . GLY A 1 204 ? 0.315 4.103 6.075 1.00 91.00 204 GLY A C 1
ATOM 1284 O O . GLY A 1 204 ? -0.337 3.207 6.589 1.00 91.00 204 GLY A O 1
ATOM 1285 N N . VAL A 1 205 ? 1.056 3.896 4.985 1.00 91.31 205 VAL A N 1
ATOM 1286 C CA . VAL A 1 205 ? 1.128 2.600 4.286 1.00 91.31 205 VAL A CA 1
ATOM 1287 C C . VAL A 1 205 ? 2.566 2.116 4.153 1.00 91.31 205 VAL A C 1
ATOM 1289 O O . VAL A 1 205 ? 3.498 2.911 4.037 1.00 91.31 205 VAL A O 1
ATOM 1292 N N . CYS A 1 206 ? 2.745 0.797 4.161 1.00 92.88 206 CYS A N 1
ATOM 1293 C CA . CYS A 1 206 ? 4.034 0.190 3.862 1.00 92.88 206 CYS A CA 1
ATOM 1294 C C . CYS A 1 206 ? 4.286 0.250 2.357 1.00 92.88 206 CYS A C 1
ATOM 1296 O O . CYS A 1 206 ? 3.479 -0.242 1.568 1.00 92.88 206 CYS A O 1
ATOM 1298 N N . VAL A 1 207 ? 5.408 0.844 1.980 1.00 95.00 207 VAL A N 1
ATOM 1299 C CA . VAL A 1 207 ? 5.869 0.979 0.601 1.00 95.00 207 VAL A CA 1
ATOM 1300 C C . VAL A 1 207 ? 7.259 0.383 0.469 1.00 95.00 207 VAL A C 1
ATOM 1302 O O . VAL A 1 207 ? 7.981 0.269 1.455 1.00 95.00 207 VAL A O 1
ATOM 1305 N N . GLU A 1 208 ? 7.661 0.007 -0.736 1.00 95.38 208 GLU A N 1
ATOM 1306 C CA . GLU A 1 208 ? 8.985 -0.584 -0.940 1.00 95.38 208 GLU A CA 1
ATOM 1307 C C . GLU A 1 208 ? 10.096 0.433 -0.648 1.00 95.38 208 GLU A C 1
ATOM 1309 O O . GLU A 1 208 ? 11.086 0.111 0.004 1.00 95.38 208 GLU A O 1
ATOM 1314 N N . CYS A 1 209 ? 9.898 1.688 -1.066 1.00 96.56 209 CYS A N 1
ATOM 1315 C CA . CYS A 1 209 ? 10.880 2.747 -0.891 1.00 96.56 209 CYS A CA 1
ATOM 1316 C C . CYS A 1 209 ? 10.244 4.137 -0.727 1.00 96.56 209 CYS A C 1
ATOM 1318 O O . CYS A 1 209 ? 9.143 4.438 -1.192 1.00 96.56 209 CYS A O 1
ATOM 1320 N N . LEU A 1 210 ? 11.003 5.021 -0.091 1.00 96.12 210 LEU A N 1
ATOM 1321 C CA . LEU A 1 210 ? 10.801 6.465 0.020 1.00 96.12 210 LEU A CA 1
ATOM 1322 C C . LEU A 1 210 ? 11.998 7.257 -0.533 1.00 96.12 210 LEU A C 1
ATOM 1324 O O . LEU A 1 210 ? 11.859 8.447 -0.818 1.00 96.12 210 LEU A O 1
ATOM 1328 N N . SER A 1 211 ? 13.153 6.608 -0.681 1.00 95.25 211 SER A N 1
ATOM 1329 C CA . SER A 1 211 ? 14.382 7.145 -1.259 1.00 95.25 211 SER A CA 1
ATOM 1330 C C . SER A 1 211 ? 15.224 6.040 -1.899 1.00 95.25 211 SER A C 1
ATOM 1332 O O . SER A 1 211 ? 15.132 4.877 -1.515 1.00 95.25 211 SER A O 1
ATOM 1334 N N . ASP A 1 212 ? 16.086 6.412 -2.846 1.00 95.19 212 ASP A N 1
ATOM 1335 C CA . ASP A 1 212 ? 16.871 5.469 -3.663 1.00 95.19 212 ASP A CA 1
ATOM 1336 C C . ASP A 1 212 ? 17.770 4.535 -2.836 1.00 95.19 212 ASP A C 1
ATOM 1338 O O . ASP A 1 212 ? 18.003 3.393 -3.208 1.00 95.19 212 ASP A O 1
ATOM 1342 N N . ASN A 1 213 ? 18.233 4.979 -1.664 1.00 94.19 213 ASN A N 1
ATOM 1343 C CA . ASN A 1 213 ? 19.075 4.174 -0.769 1.00 94.19 213 ASN A CA 1
ATOM 1344 C C . ASN A 1 213 ? 18.366 2.957 -0.142 1.00 94.19 213 ASN A C 1
ATOM 1346 O O . ASN A 1 213 ? 19.027 2.146 0.505 1.00 94.19 213 ASN A O 1
ATOM 1350 N N . GLN A 1 214 ? 17.043 2.862 -0.274 1.00 94.19 214 GLN A N 1
ATOM 1351 C CA . GLN A 1 214 ? 16.248 1.722 0.183 1.00 94.19 214 GLN A CA 1
ATOM 1352 C C . GLN A 1 214 ? 16.108 0.656 -0.905 1.00 94.19 214 GLN A C 1
ATOM 1354 O O . GLN A 1 214 ? 15.712 -0.466 -0.605 1.00 94.19 214 GLN A O 1
ATOM 1359 N N . CYS A 1 215 ? 16.480 0.980 -2.143 1.00 94.56 215 CYS A N 1
ATOM 1360 C CA . CYS A 1 215 ? 16.516 0.039 -3.246 1.00 94.56 215 CYS A CA 1
ATOM 1361 C C . CYS A 1 215 ? 17.870 -0.680 -3.278 1.00 94.56 215 CYS A C 1
ATOM 1363 O O . CYS A 1 215 ? 18.931 -0.067 -3.132 1.00 94.56 215 CYS A O 1
ATOM 1365 N N . ASN A 1 216 ? 17.858 -2.001 -3.471 1.00 89.00 216 ASN A N 1
ATOM 1366 C CA . ASN A 1 216 ? 19.075 -2.814 -3.572 1.00 89.00 216 ASN A CA 1
ATOM 1367 C C . ASN A 1 216 ? 19.677 -2.724 -4.993 1.00 89.00 216 ASN A C 1
ATOM 1369 O O . ASN A 1 216 ? 19.871 -3.738 -5.665 1.00 89.00 216 ASN A O 1
ATOM 1373 N N . GLY A 1 217 ? 19.942 -1.489 -5.434 1.00 87.12 217 GLY A N 1
ATOM 1374 C CA . GLY A 1 217 ? 20.158 -1.106 -6.832 1.00 87.12 217 GLY A CA 1
ATOM 1375 C C . GLY A 1 217 ? 18.931 -0.392 -7.413 1.00 87.12 217 GLY A C 1
ATOM 1376 O O . GLY A 1 217 ? 17.808 -0.679 -7.007 1.00 87.12 217 GLY A O 1
ATOM 1377 N N . GLY A 1 218 ? 19.156 0.551 -8.331 1.00 92.56 218 GLY A N 1
ATOM 1378 C CA . GLY A 1 218 ? 18.094 1.348 -8.953 1.00 92.56 218 GLY A CA 1
ATOM 1379 C C . GLY A 1 218 ? 17.685 2.585 -8.147 1.00 92.56 218 GLY A C 1
ATOM 1380 O O . GLY A 1 218 ? 18.474 3.139 -7.377 1.00 92.56 218 GLY A O 1
ATOM 1381 N N . PHE A 1 219 ? 16.444 3.018 -8.356 1.00 96.19 219 PHE A N 1
ATOM 1382 C CA . PHE A 1 219 ? 15.893 4.284 -7.885 1.00 96.19 219 PHE A CA 1
ATOM 1383 C C . PHE A 1 219 ? 14.496 4.097 -7.315 1.00 96.19 219 PHE A C 1
ATOM 1385 O O . PHE A 1 219 ? 13.738 3.220 -7.726 1.00 96.19 219 PHE A O 1
ATOM 1392 N N . CYS A 1 220 ? 14.121 4.966 -6.388 1.00 97.19 220 CYS A N 1
ATOM 1393 C CA . CYS A 1 220 ? 12.791 4.963 -5.826 1.00 97.19 220 CYS A CA 1
ATOM 1394 C C . CYS A 1 220 ? 11.843 5.813 -6.670 1.00 97.19 220 CYS A C 1
ATOM 1396 O O . CYS A 1 220 ? 11.996 7.033 -6.768 1.00 97.19 220 CYS A O 1
ATOM 1398 N N . SER A 1 221 ? 10.801 5.195 -7.234 1.00 95.75 221 SER A N 1
ATOM 1399 C CA . SER A 1 221 ? 9.776 5.940 -7.963 1.00 95.75 221 SER A CA 1
ATOM 1400 C C . SER A 1 221 ? 9.029 6.888 -7.013 1.00 95.75 221 SER A C 1
ATOM 1402 O O . SER A 1 221 ? 8.327 6.422 -6.107 1.00 95.75 221 SER A O 1
ATOM 1404 N N . PRO A 1 222 ? 9.077 8.218 -7.221 1.00 92.00 222 PRO A N 1
ATOM 1405 C CA . PRO A 1 222 ? 8.473 9.172 -6.292 1.00 92.00 222 PRO A CA 1
ATOM 1406 C C . PRO A 1 222 ? 6.948 9.038 -6.224 1.00 92.00 222 PRO A C 1
ATOM 1408 O O . PRO A 1 222 ? 6.359 9.337 -5.180 1.00 92.00 222 PRO A O 1
ATOM 1411 N N . THR A 1 223 ? 6.332 8.576 -7.318 1.00 91.88 223 THR A N 1
ATOM 1412 C CA . THR A 1 223 ? 4.883 8.402 -7.466 1.00 91.88 223 THR A CA 1
ATOM 1413 C C . THR A 1 223 ? 4.427 7.007 -7.062 1.00 91.88 223 THR A C 1
ATOM 1415 O O . THR A 1 223 ? 3.438 6.885 -6.347 1.00 91.88 223 THR A O 1
ATOM 1418 N N . LYS A 1 224 ? 5.124 5.957 -7.511 1.00 92.19 224 LYS A N 1
ATOM 1419 C CA . LYS A 1 224 ? 4.694 4.573 -7.269 1.00 92.19 224 LYS A CA 1
ATOM 1420 C C . LYS A 1 224 ? 5.185 4.007 -5.937 1.00 92.19 224 LYS A C 1
ATOM 1422 O O . LYS A 1 224 ? 4.607 3.036 -5.468 1.00 92.19 224 LYS A O 1
ATOM 1427 N N . LYS A 1 225 ? 6.229 4.602 -5.343 1.00 95.69 225 LYS A N 1
ATOM 1428 C CA . LYS A 1 225 ? 6.881 4.131 -4.107 1.00 95.69 225 LYS A CA 1
ATOM 1429 C C . LYS A 1 225 ? 7.396 2.686 -4.190 1.00 95.69 225 LYS A C 1
ATOM 1431 O O . LYS A 1 225 ? 7.420 1.964 -3.194 1.00 95.69 225 LYS A O 1
ATOM 1436 N N . ILE A 1 226 ? 7.795 2.296 -5.398 1.00 94.81 226 ILE A N 1
ATOM 1437 C CA . ILE A 1 226 ? 8.448 1.024 -5.718 1.00 94.81 226 ILE A CA 1
ATOM 1438 C C . ILE A 1 226 ? 9.848 1.294 -6.255 1.00 94.81 226 ILE A C 1
ATOM 1440 O O . ILE A 1 226 ? 10.096 2.373 -6.817 1.00 94.81 226 ILE A O 1
ATOM 1444 N N . CYS A 1 227 ? 10.735 0.322 -6.096 1.00 96.44 227 CYS A N 1
ATOM 1445 C CA . CYS A 1 227 ? 12.061 0.374 -6.688 1.00 96.44 227 CYS A CA 1
ATOM 1446 C C . CYS A 1 227 ? 11.973 0.080 -8.188 1.00 96.44 227 CYS A C 1
ATOM 1448 O O . CYS A 1 227 ? 11.287 -0.843 -8.623 1.00 96.44 227 CYS A O 1
ATOM 1450 N N . VAL A 1 228 ? 12.642 0.910 -8.979 1.00 95.62 228 VAL A N 1
ATOM 1451 C CA . VAL A 1 228 ? 12.701 0.834 -10.441 1.00 95.62 228 VAL A CA 1
ATOM 1452 C C . VAL A 1 228 ? 14.154 0.928 -10.896 1.00 95.62 228 VAL A C 1
ATOM 1454 O O . VAL A 1 228 ? 15.001 1.430 -10.157 1.00 95.62 228 VAL A O 1
ATOM 1457 N N . ASP A 1 229 ? 14.458 0.480 -12.109 1.00 94.25 229 ASP A N 1
ATOM 1458 C CA . ASP A 1 229 ? 15.829 0.514 -12.629 1.00 94.25 229 ASP A CA 1
ATOM 1459 C C . ASP A 1 229 ? 16.266 1.937 -12.993 1.00 94.25 229 ASP A C 1
ATOM 1461 O O . ASP A 1 229 ? 17.443 2.272 -12.870 1.00 94.25 229 ASP A O 1
ATOM 1465 N N . CYS A 1 230 ? 15.324 2.786 -13.414 1.00 95.12 230 CYS A N 1
ATOM 1466 C CA . CYS A 1 230 ? 15.603 4.140 -13.875 1.00 95.12 230 CYS A CA 1
ATOM 1467 C C . CYS A 1 230 ? 14.457 5.120 -13.606 1.00 95.12 230 CYS A C 1
ATOM 1469 O O . CYS A 1 230 ? 13.281 4.754 -13.549 1.00 95.12 230 CYS A O 1
ATOM 1471 N N . LEU A 1 231 ? 14.809 6.402 -13.491 1.00 94.56 231 LEU A N 1
ATOM 1472 C CA . LEU A 1 231 ? 13.861 7.523 -13.533 1.00 94.56 231 LEU A CA 1
ATOM 1473 C C . LEU A 1 231 ? 14.040 8.362 -14.807 1.00 94.56 231 LEU A C 1
ATOM 1475 O O . LEU A 1 231 ? 13.182 9.178 -15.149 1.00 94.56 231 LEU A O 1
ATOM 1479 N N . SER A 1 232 ? 15.163 8.176 -15.499 1.00 93.19 232 SER A N 1
ATOM 1480 C CA . SER A 1 232 ? 15.547 8.854 -16.727 1.00 93.19 232 SER A CA 1
ATOM 1481 C C . SER A 1 232 ? 16.540 8.011 -17.535 1.00 93.19 232 SER A C 1
ATOM 1483 O O . SER A 1 232 ? 17.178 7.103 -17.013 1.00 93.19 232 SER A O 1
ATOM 1485 N N . ASN A 1 233 ? 16.750 8.354 -18.808 1.00 89.56 233 ASN A N 1
ATOM 1486 C CA . ASN A 1 233 ? 17.737 7.674 -19.662 1.00 89.56 233 ASN A CA 1
ATOM 1487 C C . ASN A 1 233 ? 19.179 7.768 -19.126 1.00 89.56 233 ASN A C 1
ATOM 1489 O O . ASN A 1 233 ? 20.015 6.940 -19.468 1.00 89.56 233 ASN A O 1
ATOM 1493 N N . ALA A 1 234 ? 19.490 8.773 -18.298 1.00 92.12 234 ALA A N 1
ATOM 1494 C CA . ALA A 1 234 ? 20.827 8.943 -17.722 1.00 92.12 234 ALA A CA 1
ATOM 1495 C C . ALA A 1 234 ? 21.160 7.885 -16.658 1.00 92.12 234 ALA A C 1
ATOM 1497 O O . ALA A 1 234 ? 22.332 7.668 -16.356 1.00 92.12 234 ALA A O 1
ATOM 1498 N N . ASP A 1 235 ? 20.132 7.242 -16.110 1.00 93.81 235 ASP A N 1
ATOM 1499 C CA . ASP A 1 235 ? 20.247 6.205 -15.090 1.00 93.81 235 ASP A CA 1
ATOM 1500 C C . ASP A 1 235 ? 20.554 4.831 -15.699 1.00 93.81 235 ASP A C 1
ATOM 1502 O O . ASP A 1 235 ? 20.951 3.901 -14.997 1.00 93.81 235 ASP A O 1
ATOM 1506 N N . CYS A 1 236 ? 20.382 4.707 -17.016 1.00 92.00 236 CYS A N 1
ATOM 1507 C CA . CYS A 1 236 ? 20.467 3.446 -17.719 1.00 92.00 236 CYS A CA 1
ATOM 1508 C C . CYS A 1 236 ? 21.867 3.143 -18.268 1.00 92.00 236 CYS A C 1
ATOM 1510 O O . CYS A 1 236 ? 22.611 4.049 -18.663 1.00 92.00 236 CYS A O 1
ATOM 1512 N N . PRO A 1 237 ? 22.246 1.855 -18.331 1.00 90.50 237 PRO A N 1
ATOM 1513 C CA . PRO A 1 237 ? 23.540 1.455 -18.851 1.00 90.50 237 PRO A CA 1
ATOM 1514 C C . PRO A 1 237 ? 23.590 1.573 -20.390 1.00 90.50 237 PRO A C 1
ATOM 1516 O O . PRO A 1 237 ? 22.553 1.611 -21.055 1.00 90.50 237 PRO A O 1
ATOM 1519 N N . PRO A 1 238 ? 24.792 1.623 -20.997 1.00 84.50 238 PRO A N 1
ATOM 1520 C CA . PRO A 1 238 ? 24.942 1.842 -22.440 1.00 84.50 238 PRO A CA 1
ATOM 1521 C C . PRO A 1 238 ? 24.310 0.769 -23.339 1.00 84.50 238 PRO A C 1
ATOM 1523 O O . PRO A 1 238 ? 24.020 1.046 -24.499 1.00 84.50 238 PRO A O 1
ATOM 1526 N N . ASP A 1 239 ? 24.137 -0.451 -22.834 1.00 82.25 239 ASP A N 1
ATOM 1527 C CA . ASP A 1 239 ? 23.506 -1.583 -23.518 1.00 82.25 239 ASP A CA 1
ATOM 1528 C C . ASP A 1 239 ? 21.970 -1.552 -23.458 1.00 82.25 239 ASP A C 1
ATOM 1530 O O . ASP A 1 239 ? 21.325 -2.261 -24.225 1.00 82.25 239 ASP A O 1
ATOM 1534 N N . ALA A 1 240 ? 21.384 -0.691 -22.622 1.00 85.75 240 ALA A N 1
ATOM 1535 C CA . ALA A 1 240 ? 19.945 -0.457 -22.535 1.00 85.75 240 ALA A CA 1
ATOM 1536 C C . ALA A 1 240 ? 19.652 1.025 -22.218 1.00 85.75 240 ALA A C 1
ATOM 1538 O O . ALA A 1 240 ? 19.120 1.321 -21.156 1.00 85.75 240 ALA A O 1
ATOM 1539 N N . PRO A 1 241 ? 20.012 1.979 -23.100 1.00 87.69 241 PRO A N 1
ATOM 1540 C CA . PRO A 1 241 ? 20.164 3.396 -22.745 1.00 87.69 241 PRO A CA 1
ATOM 1541 C C . PRO A 1 241 ? 18.849 4.174 -22.573 1.00 87.69 241 PRO A C 1
ATOM 1543 O O . PRO A 1 241 ? 18.885 5.377 -22.306 1.00 87.69 241 PRO A O 1
ATOM 1546 N N . THR A 1 242 ? 17.691 3.543 -22.776 1.00 86.50 242 THR A N 1
ATOM 1547 C CA . THR A 1 242 ? 16.384 4.210 -22.693 1.00 86.50 242 THR A CA 1
ATOM 1548 C C . THR A 1 242 ? 15.635 3.755 -21.455 1.00 86.50 242 THR A C 1
ATOM 1550 O O . THR A 1 242 ? 15.523 2.563 -21.207 1.00 86.50 242 THR A O 1
ATOM 1553 N N . CYS A 1 243 ? 15.080 4.698 -20.702 1.00 90.31 243 CYS A N 1
ATOM 1554 C CA . CYS A 1 243 ? 14.196 4.408 -19.586 1.00 90.31 243 CYS A CA 1
ATOM 1555 C C . CYS A 1 243 ? 12.740 4.445 -20.052 1.00 90.31 243 CYS A C 1
ATOM 1557 O O . CYS A 1 243 ? 12.284 5.483 -20.538 1.00 90.31 243 CYS A O 1
ATOM 1559 N N . ASP A 1 244 ? 11.993 3.353 -19.881 1.00 86.38 244 ASP A N 1
ATOM 1560 C CA . ASP A 1 244 ? 10.542 3.394 -20.064 1.00 86.38 244 ASP A CA 1
ATOM 1561 C C . ASP A 1 244 ? 9.895 4.111 -18.863 1.00 86.38 244 ASP A C 1
ATOM 1563 O O . ASP A 1 244 ? 9.917 3.582 -17.749 1.00 86.38 244 ASP A O 1
ATOM 1567 N N . PRO A 1 245 ? 9.266 5.287 -19.048 1.00 83.31 245 PRO A N 1
ATOM 1568 C CA . PRO A 1 245 ? 8.648 6.024 -17.947 1.00 83.31 245 PRO A CA 1
ATOM 1569 C C . PRO A 1 245 ? 7.438 5.296 -17.338 1.00 83.31 245 PRO A C 1
ATOM 1571 O O . PRO A 1 245 ? 7.020 5.621 -16.223 1.00 83.31 245 PRO A O 1
ATOM 1574 N N . THR A 1 246 ? 6.854 4.331 -18.055 1.00 84.88 246 THR A N 1
ATOM 1575 C CA . THR A 1 246 ? 5.687 3.573 -17.602 1.00 84.88 246 THR A CA 1
ATOM 1576 C C . THR A 1 246 ? 6.094 2.421 -16.707 1.00 84.88 246 THR A C 1
ATOM 1578 O O . THR A 1 246 ? 5.510 2.283 -15.637 1.00 84.88 246 THR A O 1
ATOM 1581 N N . SER A 1 247 ? 7.068 1.596 -17.090 1.00 85.81 247 SER A N 1
ATOM 1582 C CA . SER A 1 247 ? 7.534 0.479 -16.257 1.00 85.81 247 SER A CA 1
ATOM 1583 C C . SER A 1 247 ? 8.640 0.877 -15.272 1.00 85.81 247 SER A C 1
ATOM 1585 O O . SER A 1 247 ? 8.674 0.330 -14.172 1.00 85.81 247 SER A O 1
ATOM 1587 N N . GLY A 1 248 ? 9.465 1.877 -15.601 1.00 91.38 248 GLY A N 1
ATOM 1588 C CA . GLY A 1 248 ? 10.680 2.233 -14.860 1.00 91.38 248 GLY A CA 1
ATOM 1589 C C . GLY A 1 248 ? 11.859 1.297 -15.149 1.00 91.38 248 GLY A C 1
ATOM 1590 O O . GLY A 1 248 ? 12.777 1.200 -14.339 1.00 91.38 248 GLY A O 1
ATOM 1591 N N . VAL A 1 249 ? 11.813 0.572 -16.269 1.00 90.44 249 VAL A N 1
ATOM 1592 C CA . VAL A 1 249 ? 12.828 -0.410 -16.670 1.00 90.44 249 VAL A CA 1
ATOM 1593 C C . VAL A 1 249 ? 13.712 0.180 -17.767 1.00 90.44 249 VAL A C 1
ATOM 1595 O O . VAL A 1 249 ? 13.223 0.846 -18.685 1.00 90.44 249 VAL A O 1
ATOM 1598 N N . CYS A 1 250 ? 15.019 -0.069 -17.676 1.00 89.88 250 CYS A N 1
ATOM 1599 C CA . CYS A 1 250 ? 15.958 0.263 -18.744 1.00 89.88 250 CYS A CA 1
ATOM 1600 C C . CYS A 1 250 ? 15.818 -0.718 -19.908 1.00 89.88 250 CYS A C 1
ATOM 1602 O O . CYS A 1 250 ? 15.830 -1.934 -19.722 1.00 89.88 250 CYS A O 1
ATOM 1604 N N . ALA A 1 251 ? 15.737 -0.191 -21.120 1.00 84.31 251 ALA A N 1
ATOM 1605 C CA . ALA A 1 251 ? 15.516 -0.947 -22.335 1.00 84.31 251 ALA A CA 1
ATOM 1606 C C . ALA A 1 251 ? 16.408 -0.454 -23.481 1.00 84.31 251 ALA A C 1
ATOM 1608 O O . ALA A 1 251 ? 16.932 0.667 -23.492 1.00 84.31 251 ALA A O 1
ATOM 1609 N N . ILE A 1 252 ? 16.593 -1.332 -24.464 1.00 77.56 252 ILE A N 1
ATOM 1610 C CA . ILE A 1 252 ? 17.330 -1.028 -25.688 1.00 77.56 252 ILE A CA 1
ATOM 1611 C C . ILE A 1 252 ? 16.578 0.058 -26.454 1.00 77.56 252 ILE A C 1
ATOM 1613 O O . ILE A 1 252 ? 15.367 -0.040 -26.633 1.00 77.56 252 ILE A O 1
ATOM 1617 N N . GLN A 1 253 ? 17.314 1.058 -26.947 1.00 78.31 253 GLN A N 1
ATOM 1618 C CA . GLN A 1 253 ? 16.778 1.964 -27.952 1.00 78.31 253 GLN A CA 1
ATOM 1619 C C . GLN A 1 253 ? 16.748 1.248 -29.302 1.00 78.31 253 GLN A C 1
ATOM 1621 O O . GLN A 1 253 ? 17.795 1.074 -29.926 1.00 78.31 253 GLN A O 1
ATOM 1626 N N . CYS A 1 254 ? 15.571 0.828 -29.751 1.00 84.44 254 CYS A N 1
ATOM 1627 C CA . CYS A 1 254 ? 15.422 0.240 -31.073 1.00 84.44 254 CYS A CA 1
ATOM 1628 C C . CYS A 1 254 ? 15.184 1.335 -32.123 1.00 84.44 254 CYS A C 1
ATOM 1630 O O . CYS A 1 254 ? 14.447 2.298 -31.904 1.00 84.44 254 CYS A O 1
ATOM 1632 N N . VAL A 1 255 ? 15.824 1.191 -33.281 1.00 83.19 255 VAL A N 1
ATOM 1633 C CA . VAL A 1 255 ? 15.552 1.999 -34.483 1.00 83.19 255 VAL A CA 1
ATOM 1634 C C . VAL A 1 255 ? 14.806 1.151 -35.516 1.00 83.19 255 VAL A C 1
ATOM 1636 O O . VAL A 1 255 ? 14.099 1.666 -36.382 1.00 83.19 255 VAL A O 1
ATOM 1639 N N . SER A 1 256 ? 14.955 -0.168 -35.424 1.00 87.69 256 SER A N 1
ATOM 1640 C CA . SER A 1 256 ? 14.318 -1.158 -36.273 1.00 87.69 256 SER A CA 1
ATOM 1641 C C . SER A 1 256 ? 14.095 -2.467 -35.516 1.00 87.69 256 SER A C 1
ATOM 1643 O O . SER A 1 256 ? 14.714 -2.722 -34.487 1.00 87.69 256 SER A O 1
ATOM 1645 N N . ASN A 1 257 ? 13.271 -3.355 -36.074 1.00 88.94 257 ASN A N 1
ATOM 1646 C CA . ASN A 1 257 ? 13.040 -4.696 -35.519 1.00 88.94 257 ASN A CA 1
ATOM 1647 C C . ASN A 1 257 ? 14.323 -5.540 -35.400 1.00 88.94 257 ASN A C 1
ATOM 1649 O O . ASN A 1 257 ? 14.350 -6.514 -34.659 1.00 88.94 257 ASN A O 1
ATOM 1653 N N . ALA A 1 258 ? 15.389 -5.191 -36.130 1.00 87.06 258 ALA A N 1
ATOM 1654 C CA . ALA A 1 258 ? 16.668 -5.893 -36.041 1.00 87.06 258 ALA A CA 1
ATOM 1655 C C . ALA A 1 258 ? 17.408 -5.629 -34.719 1.00 87.06 258 ALA A C 1
ATOM 1657 O O . ALA A 1 258 ? 18.301 -6.397 -34.368 1.00 87.06 258 ALA A O 1
ATOM 1658 N N . ASP A 1 259 ? 17.035 -4.567 -34.002 1.00 84.00 259 ASP A N 1
ATOM 1659 C CA . ASP A 1 259 ? 17.620 -4.198 -32.711 1.00 84.00 259 ASP A CA 1
ATOM 1660 C C . ASP A 1 259 ? 16.959 -4.948 -31.542 1.00 84.00 259 ASP A C 1
ATOM 1662 O O . ASP A 1 259 ? 17.404 -4.839 -30.401 1.00 84.00 259 ASP A O 1
ATOM 1666 N N . CYS A 1 260 ? 15.898 -5.708 -31.825 1.00 86.50 260 CYS A N 1
ATOM 1667 C CA . CYS A 1 260 ? 15.070 -6.365 -30.830 1.00 86.50 260 CYS A CA 1
ATOM 1668 C C . CYS A 1 260 ? 15.373 -7.857 -30.679 1.00 86.50 260 CYS A C 1
ATOM 1670 O O . CYS A 1 260 ? 15.774 -8.543 -31.625 1.00 86.50 260 CYS A O 1
ATOM 1672 N N . ASP A 1 261 ? 15.158 -8.378 -29.470 1.00 85.56 261 ASP A N 1
ATOM 1673 C CA . ASP A 1 261 ? 15.327 -9.796 -29.185 1.00 85.56 261 ASP A CA 1
ATOM 1674 C C . ASP A 1 261 ? 14.123 -10.625 -29.685 1.00 85.56 261 ASP A C 1
ATOM 1676 O O . ASP A 1 261 ? 13.034 -10.088 -29.893 1.00 85.56 261 ASP A O 1
ATOM 1680 N N . PRO A 1 262 ? 14.269 -11.951 -29.855 1.00 86.56 262 PRO A N 1
ATOM 1681 C CA . PRO A 1 262 ? 13.189 -12.795 -30.364 1.00 86.56 262 PRO A CA 1
ATOM 1682 C C . PRO A 1 262 ? 11.909 -12.827 -29.513 1.00 86.56 262 PRO A C 1
ATOM 1684 O O . PRO A 1 262 ? 10.871 -13.224 -30.040 1.00 86.56 262 PRO A O 1
ATOM 1687 N N . ASN A 1 263 ? 11.959 -12.466 -28.224 1.00 85.94 263 ASN A N 1
ATOM 1688 C CA . ASN A 1 263 ? 10.770 -12.404 -27.368 1.00 85.94 263 ASN A CA 1
ATOM 1689 C C . ASN A 1 263 ? 9.990 -11.091 -27.536 1.00 85.94 263 ASN A C 1
ATOM 1691 O O . ASN A 1 263 ? 8.783 -11.088 -27.305 1.00 85.94 263 ASN A O 1
ATOM 1695 N N . THR A 1 264 ? 10.642 -10.004 -27.963 1.00 89.19 264 THR A N 1
ATOM 1696 C CA . THR A 1 264 ? 10.000 -8.712 -28.253 1.00 89.19 264 THR A CA 1
ATOM 1697 C C . THR A 1 264 ? 10.388 -8.180 -29.641 1.00 89.19 264 THR A C 1
ATOM 1699 O O . THR A 1 264 ? 10.947 -7.098 -29.760 1.00 89.19 264 THR A O 1
ATOM 1702 N N . PRO A 1 265 ? 10.118 -8.910 -30.739 1.00 92.00 265 PRO A N 1
ATOM 1703 C CA . PRO A 1 265 ? 10.799 -8.688 -32.018 1.00 92.00 265 PRO A CA 1
ATOM 1704 C C . PRO A 1 265 ? 10.372 -7.421 -32.781 1.00 92.00 265 PRO A C 1
ATOM 1706 O O . PRO A 1 265 ? 10.906 -7.155 -33.862 1.00 92.00 265 PRO A O 1
ATOM 1709 N N . HIS A 1 266 ? 9.410 -6.647 -32.275 1.00 92.12 266 HIS A N 1
ATOM 1710 C CA . HIS A 1 266 ? 8.856 -5.487 -32.968 1.00 92.12 266 HIS A CA 1
ATOM 1711 C C . HIS A 1 266 ? 9.288 -4.187 -32.299 1.00 92.12 266 HIS A C 1
ATOM 1713 O O . HIS A 1 266 ? 8.990 -3.946 -31.135 1.00 92.12 266 HIS A O 1
ATOM 1719 N N . CYS A 1 267 ? 9.961 -3.330 -33.062 1.00 90.75 267 CYS A N 1
ATOM 1720 C CA . CYS A 1 267 ? 10.377 -2.019 -32.602 1.00 90.75 267 CYS A CA 1
ATOM 1721 C C . CYS A 1 267 ? 9.249 -1.001 -32.782 1.00 90.75 267 CYS A C 1
ATOM 1723 O O . CYS A 1 267 ? 8.774 -0.797 -33.904 1.00 90.75 267 CYS A O 1
ATOM 1725 N N . ASP A 1 268 ? 8.865 -0.317 -31.705 1.00 88.19 268 ASP A N 1
ATOM 1726 C CA . ASP A 1 268 ? 8.093 0.919 -31.793 1.00 88.19 268 ASP A CA 1
ATOM 1727 C C . ASP A 1 268 ? 9.073 2.089 -31.973 1.00 88.19 268 ASP A C 1
ATOM 1729 O O . ASP A 1 268 ? 9.755 2.459 -31.017 1.00 88.19 268 ASP A O 1
ATOM 1733 N N . PRO A 1 269 ? 9.161 2.713 -33.160 1.00 81.12 269 PRO A N 1
ATOM 1734 C CA . PRO A 1 269 ? 10.110 3.795 -33.406 1.00 81.12 269 PRO A CA 1
ATOM 1735 C C . PRO A 1 269 ? 9.731 5.113 -32.708 1.00 81.12 269 PRO A C 1
ATOM 1737 O O . PRO A 1 269 ? 10.548 6.031 -32.671 1.00 81.12 269 PRO A O 1
ATOM 1740 N N . VAL A 1 270 ? 8.502 5.245 -32.193 1.00 81.12 270 VAL A N 1
ATOM 1741 C CA . VAL A 1 270 ? 8.058 6.416 -31.420 1.00 81.12 270 VAL A CA 1
ATOM 1742 C C . VAL A 1 270 ? 8.539 6.301 -29.981 1.00 81.12 270 VAL A C 1
ATOM 1744 O O . VAL A 1 270 ? 9.047 7.274 -29.426 1.00 81.12 270 VAL A O 1
ATOM 1747 N N . LEU A 1 271 ? 8.389 5.115 -29.390 1.00 77.12 271 LEU A N 1
ATOM 1748 C CA . LEU A 1 271 ? 8.842 4.839 -28.026 1.00 77.12 271 LEU A CA 1
ATOM 1749 C C . LEU A 1 271 ? 10.331 4.465 -27.973 1.00 77.12 271 LEU A C 1
ATOM 1751 O O . LEU A 1 271 ? 10.971 4.645 -26.941 1.00 77.12 271 LEU A O 1
ATOM 1755 N N . GLY A 1 272 ? 10.894 3.996 -29.089 1.00 80.25 272 GLY A N 1
ATOM 1756 C CA . GLY A 1 272 ? 12.246 3.453 -29.175 1.00 80.25 272 GLY A CA 1
ATOM 1757 C C . GLY A 1 272 ? 12.399 2.143 -28.407 1.00 80.25 272 GLY A C 1
ATOM 1758 O O . GLY A 1 272 ? 13.496 1.864 -27.942 1.00 80.25 272 GLY A O 1
ATOM 1759 N N . LEU A 1 273 ? 11.317 1.378 -28.233 1.00 84.06 273 LEU A N 1
ATOM 1760 C CA . LEU A 1 273 ? 11.263 0.177 -27.396 1.00 84.06 273 LEU A CA 1
ATOM 1761 C C . LEU A 1 273 ? 10.822 -1.049 -28.197 1.00 84.06 273 LEU A C 1
ATOM 1763 O O . LEU A 1 273 ? 10.048 -0.949 -29.150 1.00 84.06 273 LEU A O 1
ATOM 1767 N N . CYS A 1 274 ? 11.315 -2.207 -27.772 1.00 87.75 274 CYS A N 1
ATOM 1768 C CA . CYS A 1 274 ? 10.972 -3.505 -28.334 1.00 87.75 274 CYS A CA 1
ATOM 1769 C C . CYS A 1 274 ? 9.755 -4.097 -27.615 1.00 87.75 274 CYS A C 1
ATOM 1771 O O . CYS A 1 274 ? 9.725 -4.177 -26.387 1.00 87.75 274 CYS A O 1
ATOM 1773 N N . PHE A 1 275 ? 8.762 -4.531 -28.385 1.00 89.75 275 PHE A N 1
ATOM 1774 C CA . PHE A 1 275 ? 7.505 -5.097 -27.906 1.00 89.75 275 PHE A CA 1
ATOM 1775 C C . PHE A 1 275 ? 7.182 -6.428 -28.593 1.00 89.75 275 PHE A C 1
ATOM 1777 O O . PHE A 1 275 ? 7.748 -6.762 -29.637 1.00 89.75 275 PHE A O 1
ATOM 1784 N N . GLU A 1 276 ? 6.234 -7.195 -28.037 1.00 91.69 276 GLU A N 1
ATOM 1785 C CA . GLU A 1 276 ? 5.700 -8.377 -28.731 1.00 91.69 276 GLU A CA 1
ATOM 1786 C C . GLU A 1 276 ? 4.976 -7.965 -30.023 1.00 91.69 276 GLU A C 1
ATOM 1788 O O . GLU A 1 276 ? 5.059 -8.673 -31.024 1.00 91.69 276 GLU A O 1
ATOM 1793 N N . CYS A 1 277 ? 4.300 -6.813 -30.023 1.00 93.94 277 CYS A N 1
ATOM 1794 C CA . CYS A 1 277 ? 3.648 -6.245 -31.197 1.00 93.94 277 CYS A CA 1
ATOM 1795 C 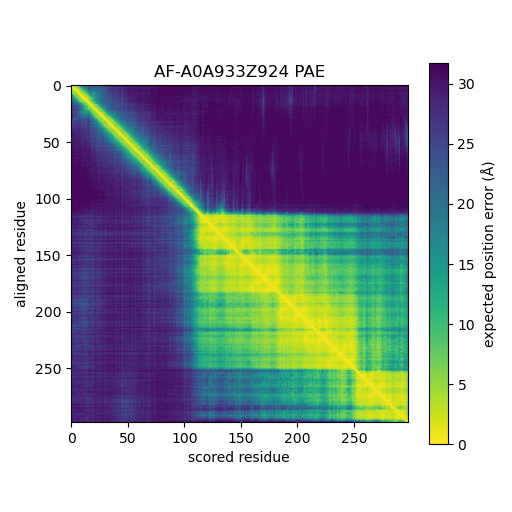C . CYS A 1 277 ? 3.548 -4.715 -31.126 1.00 93.94 277 CYS A C 1
ATOM 1797 O O . CYS A 1 277 ? 3.465 -4.116 -30.053 1.00 93.94 277 CYS A O 1
ATOM 1799 N N . VAL A 1 278 ? 3.496 -4.079 -32.296 1.00 93.31 278 VAL A N 1
ATOM 1800 C CA . VAL A 1 278 ? 3.184 -2.646 -32.458 1.00 93.31 278 VAL A CA 1
ATOM 1801 C C . VAL A 1 278 ? 1.967 -2.425 -33.362 1.00 93.31 278 VAL A C 1
ATOM 1803 O O . VAL A 1 278 ? 1.381 -1.344 -33.392 1.00 93.31 278 VAL A O 1
ATOM 1806 N N . ALA A 1 279 ? 1.544 -3.463 -34.085 1.00 92.81 279 ALA A N 1
ATOM 1807 C CA . ALA A 1 279 ? 0.339 -3.495 -34.891 1.00 92.81 279 ALA A CA 1
ATOM 1808 C C . ALA A 1 279 ? -0.297 -4.893 -34.886 1.00 92.81 279 ALA A C 1
ATOM 1810 O O . ALA A 1 279 ? 0.360 -5.909 -34.684 1.00 92.81 279 ALA A O 1
ATOM 1811 N N . ASN A 1 280 ? -1.591 -4.971 -35.211 1.00 92.69 280 ASN A N 1
ATOM 1812 C CA . ASN A 1 280 ? -2.319 -6.249 -35.291 1.00 92.69 280 ASN A CA 1
ATOM 1813 C C . ASN A 1 280 ? -1.678 -7.263 -36.257 1.00 92.69 280 ASN A C 1
ATOM 1815 O O . ASN A 1 280 ? -1.818 -8.466 -36.071 1.00 92.69 280 ASN A O 1
ATOM 1819 N N . GLY A 1 281 ? -0.973 -6.787 -37.290 1.00 91.56 281 GLY A N 1
ATOM 1820 C CA . GLY A 1 281 ? -0.283 -7.652 -38.250 1.00 91.56 281 GLY A CA 1
ATOM 1821 C C . GLY A 1 281 ? 0.865 -8.466 -37.645 1.00 91.56 281 GLY A C 1
ATOM 1822 O O . GLY A 1 281 ? 1.190 -9.524 -38.179 1.00 91.56 281 GLY A O 1
ATOM 1823 N N . ASP A 1 282 ? 1.430 -8.017 -36.524 1.00 93.06 282 ASP A N 1
ATOM 1824 C CA . ASP A 1 282 ? 2.556 -8.670 -35.848 1.00 93.06 282 ASP A CA 1
ATOM 1825 C C . ASP A 1 282 ? 2.125 -9.960 -35.131 1.00 93.06 282 ASP A C 1
ATOM 1827 O O . ASP A 1 282 ? 2.897 -10.905 -34.988 1.00 93.06 282 ASP A O 1
ATOM 1831 N N . CYS A 1 283 ? 0.849 -10.050 -34.744 1.00 93.00 283 CYS A N 1
ATOM 1832 C CA . CYS A 1 283 ? 0.344 -11.121 -33.890 1.00 93.00 283 CYS A CA 1
ATOM 1833 C C . CYS A 1 283 ? 0.006 -12.431 -34.611 1.00 93.00 283 CYS A C 1
ATOM 1835 O O . CYS A 1 283 ? -0.333 -13.419 -33.955 1.00 93.00 283 CYS A O 1
ATOM 1837 N N . GLY A 1 284 ? 0.091 -12.485 -35.943 1.00 89.31 284 GLY A N 1
ATOM 1838 C CA . GLY A 1 284 ? -0.183 -13.697 -36.718 1.00 89.31 284 GLY A CA 1
ATOM 1839 C C . GLY A 1 284 ? -1.490 -14.390 -36.298 1.00 89.31 284 GLY A C 1
ATOM 1840 O O . GLY A 1 284 ? -2.568 -13.805 -36.352 1.00 89.31 284 GLY A O 1
ATOM 1841 N N . ALA A 1 285 ? -1.397 -15.645 -35.844 1.00 85.88 285 ALA A N 1
ATOM 1842 C CA . ALA A 1 285 ? -2.556 -16.427 -35.398 1.00 85.88 285 ALA A CA 1
ATOM 1843 C C . ALA A 1 285 ? -3.152 -15.980 -34.045 1.00 85.88 285 ALA A C 1
ATOM 1845 O O . ALA A 1 285 ? -4.276 -16.372 -33.735 1.00 85.88 285 ALA A O 1
ATOM 1846 N N . LYS A 1 286 ? -2.431 -15.180 -33.243 1.00 82.62 286 LYS A N 1
ATOM 1847 C CA . LYS A 1 286 ? -2.919 -14.649 -31.956 1.00 82.62 286 LYS A CA 1
ATOM 1848 C C . LYS A 1 286 ? -3.928 -13.503 -32.126 1.00 82.62 286 LYS A C 1
ATOM 1850 O O . LYS A 1 286 ? -4.605 -13.161 -31.165 1.00 82.62 286 LYS A O 1
ATOM 1855 N N . GLY A 1 287 ? -4.077 -12.950 -33.333 1.00 89.12 287 GLY A N 1
ATOM 1856 C CA . GLY A 1 287 ? -5.128 -11.984 -33.654 1.00 89.12 287 GLY A CA 1
ATOM 1857 C C . GLY A 1 287 ? -4.682 -10.531 -33.518 1.00 89.12 287 GLY A C 1
ATOM 1858 O O . GLY A 1 287 ? -4.107 -9.990 -34.457 1.00 89.12 287 GLY A O 1
ATOM 1859 N N . PHE A 1 288 ? -5.002 -9.883 -32.395 1.00 92.56 288 PHE A N 1
ATOM 1860 C CA . PHE A 1 288 ? -4.857 -8.433 -32.235 1.00 92.56 288 PHE A CA 1
ATOM 1861 C C . PHE A 1 288 ? -3.723 -8.068 -31.278 1.00 92.56 288 PHE A C 1
ATOM 1863 O O . PHE A 1 288 ? -3.458 -8.782 -30.308 1.00 92.56 288 PHE A O 1
ATOM 1870 N N . CYS A 1 289 ? -3.095 -6.924 -31.548 1.00 94.56 289 CYS A N 1
ATOM 1871 C CA . CYS A 1 289 ? -2.157 -6.303 -30.629 1.00 94.56 289 CYS A CA 1
ATOM 1872 C C . CYS A 1 289 ? -2.948 -5.516 -29.583 1.00 94.56 289 CYS A C 1
ATOM 1874 O O . CYS A 1 289 ? -3.735 -4.629 -29.925 1.00 94.56 289 CYS A O 1
ATOM 1876 N N . GLN A 1 290 ? -2.788 -5.887 -28.318 1.00 92.62 290 GLN A N 1
ATOM 1877 C CA . GLN A 1 290 ? -3.472 -5.257 -27.197 1.00 92.62 290 GLN A CA 1
ATOM 1878 C C . GLN A 1 290 ? -2.796 -3.921 -26.828 1.00 92.62 290 GLN A C 1
ATOM 1880 O O . GLN A 1 290 ? -1.643 -3.689 -27.196 1.00 92.62 290 GLN A O 1
ATOM 1885 N N . PRO A 1 291 ? -3.476 -3.019 -26.092 1.00 89.50 291 PRO A N 1
ATOM 1886 C CA . PRO A 1 291 ? -2.895 -1.736 -25.680 1.00 89.50 291 PRO A CA 1
ATOM 1887 C C . PRO A 1 291 ? -1.658 -1.844 -24.777 1.00 89.50 291 PRO A C 1
ATOM 1889 O O . PRO A 1 291 ? -0.929 -0.869 -24.638 1.00 89.50 291 PRO A O 1
ATOM 1892 N N . ASP A 1 292 ? -1.435 -2.997 -24.148 1.00 88.44 292 ASP A N 1
ATOM 1893 C CA . ASP A 1 292 ? -0.232 -3.304 -23.367 1.00 88.44 292 ASP A CA 1
ATOM 1894 C C . ASP A 1 292 ? 0.898 -3.904 -24.223 1.00 88.44 292 ASP A C 1
ATOM 1896 O O . ASP A 1 292 ? 1.874 -4.416 -23.681 1.00 88.44 292 ASP A O 1
ATOM 1900 N N . HIS A 1 293 ? 0.768 -3.832 -25.554 1.00 90.88 293 HIS A N 1
ATOM 1901 C CA . HIS A 1 293 ? 1.721 -4.344 -26.536 1.00 90.88 293 HIS A CA 1
ATOM 1902 C C . HIS A 1 293 ? 1.951 -5.865 -26.478 1.00 90.88 293 HIS A C 1
ATOM 1904 O O . HIS A 1 293 ? 3.002 -6.358 -26.898 1.00 90.88 293 HIS A O 1
ATOM 1910 N N . THR A 1 294 ? 0.951 -6.613 -25.997 1.00 92.00 294 THR A N 1
ATOM 1911 C CA . THR A 1 294 ? 0.924 -8.082 -26.032 1.00 92.00 294 THR A CA 1
ATOM 1912 C C . THR A 1 294 ? -0.032 -8.608 -27.103 1.00 92.00 294 THR A C 1
ATOM 1914 O O . THR A 1 294 ? -1.030 -7.971 -27.456 1.00 92.00 294 THR A O 1
ATOM 1917 N N . CYS A 1 295 ? 0.250 -9.793 -27.644 1.00 93.88 295 CYS A N 1
ATOM 1918 C CA . CYS A 1 295 ? -0.635 -10.425 -28.619 1.00 93.88 295 CYS A CA 1
ATOM 1919 C C . CYS A 1 295 ? -1.702 -11.290 -27.941 1.00 93.88 295 CYS A C 1
ATOM 1921 O O . CYS A 1 295 ? -1.390 -12.295 -27.297 1.00 93.88 295 CYS A O 1
ATOM 1923 N N . GLY A 1 296 ? -2.977 -10.965 -28.172 1.00 90.25 296 GLY A N 1
ATOM 1924 C CA . GLY A 1 296 ? -4.112 -11.660 -27.565 1.00 90.25 296 GLY A CA 1
ATOM 1925 C C . GLY A 1 296 ? -5.356 -11.689 -28.454 1.00 90.25 296 GLY A C 1
ATOM 1926 O O . GLY A 1 296 ? -5.616 -10.764 -29.228 1.00 90.25 296 GLY A O 1
ATOM 1927 N N . GLY A 1 297 ? -6.134 -12.769 -28.328 1.00 82.69 297 GLY A N 1
ATOM 1928 C CA . GLY A 1 297 ? -7.400 -12.947 -29.039 1.00 82.69 297 GLY A CA 1
ATOM 1929 C C . GLY A 1 297 ? -8.534 -12.179 -28.361 1.00 82.69 297 GLY A C 1
ATOM 1930 O O . GLY A 1 297 ? -8.693 -12.277 -27.145 1.00 82.69 297 GLY A O 1
ATOM 1931 N N . GLY A 1 298 ? -9.291 -11.416 -29.155 1.00 65.69 298 GLY A N 1
ATOM 1932 C CA . GLY A 1 298 ? -10.543 -10.77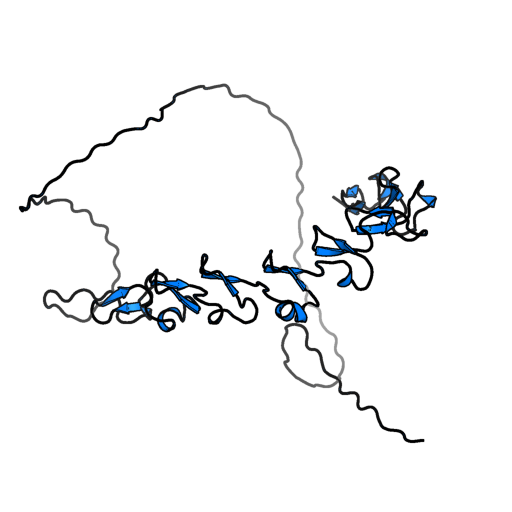5 -28.734 1.00 65.69 298 GLY A CA 1
ATOM 1933 C C . GLY A 1 298 ? -11.729 -11.729 -28.705 1.00 65.69 298 GLY A C 1
ATOM 1934 O O . GLY A 1 298 ? -11.658 -12.786 -29.375 1.00 65.69 298 GLY A O 1
#

Mean predicted aligned error: 20.36 Å

Radius of gyration: 37.84 Å; Cα contacts (8 Å, |Δi|>4): 426; chains: 1; bounding box: 104×95×79 Å

Foldseek 3Di:
DDDDDDDDDDDDDDDDDDDPDDDDDDDDDDDDDDDDDDDDDDDDDDDDDDDDDDDDDDDDDDDDDDDDDDDDDDDDDDDDDDDDDDDDDDDDDDDDDDDDDDDDDDDDDDDPPLCAPALVSDDQQQSGQDNVNSDRHAAPFCVSCPPPELTQDNVRSGHAPACALVSEDLQQSGAPNVRSDRHQFDCACVSVVVVLFTHPNVVRDTAQACFQVSDPAATQDNPRSHGAQACALVSEDPQQSGADNVRNYGHAQACALVSDDPCQSGADNVRSHGACDDAQVSQVPQGTQDPVRDRHDD

Solvent-accessible surface area (backbone atoms only — not comparable to full-atom values): 19379 Å² total; per-residue (Å²): 143,80,89,78,84,84,83,80,80,84,79,81,81,86,78,81,91,80,81,95,72,89,79,93,77,85,95,79,84,90,87,88,88,81,91,83,90,84,88,84,85,88,81,87,82,90,83,81,89,83,83,89,87,90,84,92,80,87,87,89,88,86,84,85,92,87,82,90,87,87,83,84,89,85,88,81,86,82,91,82,84,84,89,84,90,83,90,85,85,87,84,88,84,88,84,91,81,90,83,88,79,86,86,79,92,81,84,70,87,89,68,78,82,55,68,21,94,40,42,85,63,32,52,69,75,19,20,23,37,40,84,87,78,14,41,55,34,41,23,88,40,46,77,48,10,74,90,66,24,56,15,36,35,78,86,81,15,32,43,26,43,14,68,41,41,87,42,31,53,90,85,19,41,34,39,40,72,86,80,23,39,55,34,70,56,25,86,40,41,78,77,17,50,90,72,73,23,33,37,40,59,88,84,21,39,66,29,52,23,94,44,38,89,64,29,98,63,50,29,38,37,90,84,78,24,37,64,23,53,23,91,39,41,86,61,30,55,88,85,19,43,32,39,41,88,85,80,17,42,53,33,46,67,21,84,40,43,85,68,34,52,89,81,20,41,29,40,33,70,86,79,23,36,55,25,52,20,82,42,42,80,63,26,62,94,36,44,34,44,42,98,86,28,40,61,42,72,129